Protein AF-A0A433SB82-F1 (afdb_monomer_lite)

pLDDT: mean 85.11, std 16.01, range [32.53, 98.25]

Structure (mmCIF, N/CA/C/O backbone):
data_AF-A0A433SB82-F1
#
_entry.id   AF-A0A433SB82-F1
#
loop_
_atom_site.group_PDB
_atom_site.id
_atom_site.type_symbol
_atom_site.label_atom_id
_atom_site.label_alt_id
_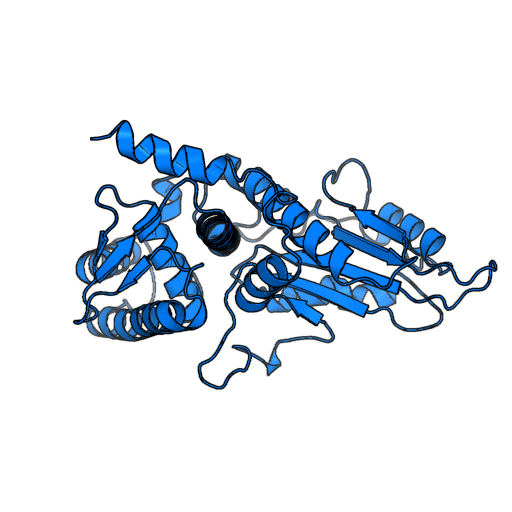atom_site.label_comp_id
_atom_site.label_asym_id
_atom_site.label_entity_id
_atom_site.label_seq_id
_atom_site.pdbx_PDB_ins_code
_atom_site.Cartn_x
_atom_site.Cartn_y
_atom_site.Cartn_z
_atom_site.occupancy
_atom_site.B_iso_or_equiv
_atom_site.auth_seq_id
_atom_site.auth_comp_id
_atom_site.auth_asym_id
_atom_site.auth_atom_id
_atom_site.pdbx_PDB_model_num
ATOM 1 N N . MET A 1 1 ? 4.634 -1.577 21.623 1.00 52.28 1 MET A N 1
ATOM 2 C CA . MET A 1 1 ? 3.419 -1.112 20.915 1.00 52.28 1 MET A CA 1
ATOM 3 C C . MET A 1 1 ? 2.729 0.057 21.613 1.00 52.28 1 MET A C 1
ATOM 5 O O . MET A 1 1 ? 2.704 1.120 21.012 1.00 52.28 1 MET A O 1
ATOM 9 N N . ASN A 1 2 ? 2.262 -0.070 22.864 1.00 54.94 2 ASN A N 1
ATOM 10 C CA . ASN A 1 2 ? 1.371 0.925 23.508 1.00 54.94 2 ASN A CA 1
ATOM 11 C C . ASN A 1 2 ? 1.833 2.393 23.458 1.00 54.94 2 ASN A C 1
ATOM 13 O O . ASN A 1 2 ? 1.013 3.272 23.233 1.00 54.94 2 ASN A O 1
ATOM 17 N N . LYS A 1 3 ? 3.139 2.677 23.580 1.00 63.94 3 LYS A N 1
ATOM 18 C CA . LYS A 1 3 ? 3.658 4.057 23.497 1.00 63.94 3 LYS A CA 1
ATOM 19 C C . LYS A 1 3 ? 3.360 4.750 22.155 1.00 63.94 3 LYS A C 1
ATOM 21 O O . LYS A 1 3 ? 3.166 5.958 22.138 1.00 63.94 3 LYS A O 1
ATOM 26 N N . TYR A 1 4 ? 3.361 4.011 21.045 1.00 74.81 4 TYR A N 1
ATOM 27 C CA . TYR A 1 4 ? 3.174 4.575 19.703 1.00 74.81 4 TYR A CA 1
ATOM 28 C C . TYR A 1 4 ? 1.705 4.572 19.272 1.00 74.81 4 TYR A C 1
ATOM 30 O O . TYR A 1 4 ? 1.284 5.483 18.564 1.00 74.81 4 TYR A O 1
ATOM 38 N N . LEU A 1 5 ? 0.918 3.602 19.746 1.00 82.06 5 LEU A N 1
ATOM 39 C CA . LEU A 1 5 ? -0.505 3.492 19.420 1.00 82.06 5 LEU A CA 1
ATOM 40 C C . LEU A 1 5 ? -1.303 4.715 19.872 1.00 82.06 5 LEU A C 1
ATOM 42 O O . LEU A 1 5 ? -2.167 5.168 19.136 1.00 82.06 5 LEU A O 1
ATOM 46 N N . ASN A 1 6 ? -0.974 5.306 21.021 1.00 83.62 6 ASN A N 1
ATOM 47 C CA . ASN A 1 6 ? -1.723 6.456 21.533 1.00 83.62 6 ASN A CA 1
ATOM 48 C C . ASN A 1 6 ? -1.446 7.762 20.775 1.00 83.62 6 ASN A C 1
ATOM 50 O O . ASN A 1 6 ? -2.138 8.741 21.017 1.00 83.62 6 ASN A O 1
ATOM 54 N N . THR A 1 7 ? -0.460 7.796 19.872 1.00 84.00 7 THR A N 1
ATOM 55 C CA . THR A 1 7 ? -0.200 8.990 19.055 1.00 84.00 7 THR A CA 1
ATOM 56 C C . THR A 1 7 ? -1.300 9.168 18.014 1.00 84.00 7 THR A C 1
ATOM 58 O O . THR A 1 7 ? -1.636 8.215 17.316 1.00 84.00 7 THR A O 1
ATOM 61 N N . LEU A 1 8 ? -1.849 10.379 17.905 1.00 87.88 8 LEU A N 1
ATOM 62 C CA . LEU A 1 8 ? -2.910 10.692 16.948 1.00 87.88 8 LEU A CA 1
ATOM 63 C C . LEU A 1 8 ? -2.352 10.888 15.521 1.00 87.88 8 LEU A C 1
ATOM 65 O O . LEU A 1 8 ? -1.198 11.311 15.368 1.00 87.88 8 LEU A O 1
ATOM 69 N N . PRO A 1 9 ? -3.149 10.623 14.470 1.00 87.44 9 PRO A N 1
ATOM 70 C CA . PRO A 1 9 ? -2.844 11.073 13.109 1.00 87.44 9 PRO A CA 1
ATOM 71 C C . PRO A 1 9 ? -2.654 12.602 13.029 1.00 87.44 9 PRO A C 1
ATOM 73 O O . PRO A 1 9 ? -3.370 13.332 13.710 1.00 87.44 9 PRO A O 1
ATOM 76 N N . TYR A 1 10 ? -1.745 13.122 12.182 1.00 81.06 10 TYR A N 1
ATOM 77 C CA . TYR A 1 10 ? -1.630 14.586 11.985 1.00 81.06 10 TYR A CA 1
ATOM 78 C C . TYR A 1 10 ? -2.636 15.152 10.984 1.00 81.06 10 TYR A C 1
ATOM 80 O O . TYR A 1 10 ? -2.854 16.361 10.942 1.00 81.06 10 TYR A O 1
ATOM 88 N N . SER A 1 11 ? -3.216 14.309 10.133 1.00 82.06 11 SER A N 1
ATOM 89 C CA . SER A 1 11 ? -4.168 14.764 9.123 1.00 82.06 11 SER A CA 1
ATOM 90 C C . SER A 1 11 ? -5.590 14.818 9.677 1.00 82.06 11 SER A C 1
ATOM 92 O O . SER A 1 11 ? -5.965 13.981 10.491 1.00 82.06 11 SER A O 1
ATOM 94 N N . ASN A 1 12 ? -6.423 15.699 9.127 1.00 80.62 12 ASN A N 1
ATOM 95 C CA . ASN A 1 12 ? -7.866 15.712 9.392 1.00 80.62 12 ASN A CA 1
ATOM 96 C C . ASN A 1 12 ? -8.657 14.858 8.385 1.00 80.62 12 ASN A C 1
ATOM 98 O O . ASN A 1 12 ? -9.863 15.033 8.246 1.00 80.62 12 ASN A O 1
ATOM 102 N N . TYR A 1 13 ? -7.994 13.978 7.628 1.00 87.19 13 TYR A N 1
ATOM 103 C CA . TYR A 1 13 ? -8.659 13.190 6.596 1.00 87.19 13 TYR A CA 1
ATOM 104 C C . TYR A 1 13 ? -9.370 11.969 7.197 1.00 87.19 13 TYR A C 1
ATOM 106 O O . TYR A 1 13 ? -8.693 11.110 7.770 1.00 87.19 13 TYR A O 1
ATOM 114 N N . PRO A 1 14 ? -10.698 11.822 7.024 1.00 89.44 14 PRO A N 1
ATOM 115 C CA . PRO A 1 14 ? -11.452 10.732 7.646 1.00 89.44 14 PRO A CA 1
ATOM 116 C C . PRO A 1 14 ? -10.955 9.326 7.289 1.00 89.44 14 PRO A C 1
ATOM 118 O O . PRO A 1 14 ? -10.978 8.446 8.141 1.00 89.44 14 PRO A O 1
ATOM 121 N N . PHE A 1 15 ? -10.442 9.108 6.073 1.00 90.06 15 PHE A N 1
ATOM 122 C CA . PHE A 1 15 ? -9.917 7.802 5.651 1.00 90.06 15 PHE A CA 1
ATOM 123 C C . PHE A 1 15 ? -8.629 7.389 6.391 1.00 90.06 15 PHE A C 1
ATOM 125 O O . PHE A 1 15 ? -8.423 6.202 6.633 1.00 90.06 15 PHE A O 1
ATOM 132 N N . ILE A 1 16 ? -7.796 8.352 6.812 1.00 91.50 16 ILE A N 1
ATOM 133 C CA . ILE A 1 16 ? -6.621 8.087 7.665 1.00 91.50 16 ILE A CA 1
ATOM 134 C C . ILE A 1 16 ? -7.076 7.757 9.089 1.00 91.50 16 ILE A C 1
ATOM 136 O O . ILE A 1 16 ? -6.554 6.838 9.714 1.00 91.50 16 ILE A O 1
ATOM 140 N N . TRP A 1 17 ? -8.086 8.466 9.595 1.00 93.56 17 TRP A N 1
ATOM 141 C CA . TRP A 1 17 ? -8.668 8.169 10.905 1.00 93.56 17 TRP A CA 1
ATOM 142 C C . TRP A 1 17 ? -9.389 6.819 10.942 1.00 93.56 17 TRP A C 1
ATOM 144 O O . TRP A 1 17 ? -9.310 6.125 11.952 1.00 93.56 17 TRP A O 1
ATOM 154 N N . ALA A 1 18 ? -10.031 6.411 9.846 1.00 94.94 18 ALA A N 1
ATOM 155 C CA . ALA A 1 18 ? -10.618 5.081 9.708 1.00 94.94 18 ALA A CA 1
ATOM 156 C C . ALA A 1 18 ? -9.543 3.984 9.805 1.00 94.94 18 ALA A C 1
ATOM 158 O O . ALA A 1 18 ? -9.698 3.041 10.576 1.00 94.94 18 ALA A O 1
ATOM 159 N N . ASP A 1 19 ? -8.410 4.146 9.111 1.00 94.44 19 ASP A N 1
ATOM 160 C CA . ASP A 1 19 ? -7.262 3.232 9.225 1.00 94.44 19 ASP A CA 1
ATOM 161 C C . ASP A 1 19 ? -6.711 3.168 10.653 1.00 94.44 19 ASP A C 1
ATOM 163 O O . ASP A 1 19 ? -6.361 2.094 11.144 1.00 94.44 19 ASP A O 1
ATOM 167 N N . TYR A 1 20 ? -6.634 4.315 11.325 1.00 94.19 20 TYR A N 1
ATOM 168 C CA . TYR A 1 20 ? -6.172 4.396 12.704 1.00 94.19 20 TYR A CA 1
ATOM 169 C C . TYR A 1 20 ? -7.130 3.696 13.676 1.00 94.19 20 TYR A C 1
ATOM 171 O O . TYR A 1 20 ? -6.690 2.958 14.554 1.00 94.19 20 TYR A O 1
ATOM 179 N N . VAL A 1 21 ? -8.442 3.868 13.515 1.00 95.56 21 VAL A N 1
ATOM 180 C CA . VAL A 1 21 ? -9.444 3.202 14.359 1.00 95.56 21 VAL A CA 1
ATOM 181 C C . VAL A 1 21 ? -9.487 1.692 14.105 1.00 95.56 21 VAL A C 1
ATOM 183 O O . VAL A 1 21 ? -9.613 0.918 15.055 1.00 95.56 21 VAL A O 1
ATOM 186 N N . GLU A 1 22 ? -9.292 1.239 12.867 1.00 96.06 22 GLU A N 1
ATOM 187 C CA . GLU A 1 22 ? -9.102 -0.185 12.556 1.00 96.06 22 GLU A CA 1
ATOM 188 C C . GLU A 1 22 ? -7.858 -0.754 13.262 1.00 96.06 22 GLU A C 1
ATOM 190 O O . GLU A 1 22 ? -7.925 -1.831 13.861 1.00 96.06 22 GLU A O 1
ATOM 195 N N . LEU A 1 23 ? -6.746 -0.005 13.290 1.00 94.25 23 LEU A N 1
ATOM 196 C CA . LEU A 1 23 ? -5.555 -0.369 14.063 1.00 94.25 23 LEU A CA 1
ATOM 197 C C . LEU A 1 23 ? -5.835 -0.425 15.573 1.00 94.25 23 LEU A C 1
ATOM 199 O O . LEU A 1 23 ? -5.411 -1.375 16.231 1.00 94.25 23 LEU A O 1
ATOM 203 N N . GLN A 1 24 ? -6.539 0.564 16.130 1.00 93.81 24 GLN A N 1
ATOM 204 C CA . GLN A 1 24 ? -6.909 0.568 17.551 1.00 93.81 24 GLN A CA 1
ATOM 205 C C . GLN A 1 24 ? -7.776 -0.639 17.903 1.00 93.81 24 GLN A C 1
ATOM 207 O O . GLN A 1 24 ? -7.533 -1.306 18.906 1.00 93.81 24 GLN A O 1
ATOM 212 N N . THR A 1 25 ? -8.726 -0.980 17.034 1.00 94.56 25 THR A N 1
ATOM 213 C CA . THR A 1 25 ? -9.588 -2.159 17.186 1.00 94.56 25 THR A CA 1
ATOM 214 C C . THR A 1 25 ? -8.783 -3.458 17.119 1.00 94.56 25 THR A C 1
ATOM 216 O O . THR A 1 25 ? -9.043 -4.407 17.858 1.00 94.56 25 THR A O 1
ATOM 219 N N . LEU A 1 26 ? -7.764 -3.510 16.256 1.00 91.25 26 LEU A N 1
ATOM 220 C CA . LEU A 1 26 ? -6.834 -4.634 16.194 1.00 91.25 26 LEU A CA 1
ATOM 221 C C . LEU A 1 26 ? -5.971 -4.732 17.460 1.00 91.25 26 LEU A C 1
ATOM 223 O O . LEU A 1 26 ? -5.621 -5.839 17.867 1.00 91.25 26 LEU A O 1
ATOM 227 N N . ALA A 1 27 ? -5.641 -3.610 18.098 1.00 87.12 27 ALA A N 1
ATOM 228 C CA . ALA A 1 27 ? -4.779 -3.564 19.274 1.00 87.12 27 ALA A CA 1
ATOM 229 C C . ALA A 1 27 ? -5.521 -3.731 20.613 1.00 87.12 27 ALA A C 1
ATOM 231 O O . ALA A 1 27 ? -4.917 -4.239 21.556 1.00 87.12 27 ALA A O 1
ATOM 232 N N . CYS A 1 28 ? -6.799 -3.354 20.717 1.00 85.62 28 CYS A N 1
ATOM 233 C CA . CYS A 1 28 ? -7.541 -3.405 21.980 1.00 85.62 28 CYS A CA 1
ATOM 234 C C . CYS A 1 28 ? -7.818 -4.846 22.436 1.00 85.62 28 CYS A C 1
ATOM 236 O O . CYS A 1 28 ? -8.071 -5.730 21.619 1.00 85.62 28 CYS A O 1
ATOM 238 N N . GLU A 1 29 ? -7.765 -5.108 23.743 1.00 83.19 29 GLU A N 1
ATOM 239 C CA . GLU A 1 29 ? -7.866 -6.467 24.307 1.00 83.19 29 GLU A CA 1
ATOM 240 C C . GLU A 1 29 ? -9.194 -7.149 23.943 1.00 83.19 29 GLU A C 1
ATOM 242 O O . GLU A 1 29 ? -9.212 -8.280 23.464 1.00 83.19 29 GLU A O 1
ATOM 247 N N . ASN A 1 30 ? -10.305 -6.421 24.072 1.00 88.12 30 ASN A N 1
ATOM 248 C CA . ASN A 1 30 ? -11.657 -6.908 23.789 1.00 88.12 30 ASN A CA 1
ATOM 249 C C . ASN A 1 30 ? -12.033 -6.903 22.294 1.00 88.12 30 ASN A C 1
ATOM 251 O O . ASN A 1 30 ? -13.131 -7.343 21.950 1.00 88.12 30 ASN A O 1
ATOM 255 N N . LYS A 1 31 ? -11.160 -6.392 21.413 1.00 90.94 31 LYS A N 1
ATOM 256 C CA . LYS A 1 31 ? -11.404 -6.265 19.966 1.00 90.94 31 LYS A CA 1
ATOM 257 C C . LYS A 1 31 ? -12.620 -5.442 19.581 1.00 90.94 31 LYS A C 1
ATOM 259 O O . LYS A 1 31 ? -13.167 -5.618 18.492 1.00 90.94 31 LYS A O 1
ATOM 264 N N . VAL A 1 32 ? -13.020 -4.540 20.465 1.00 95.31 32 VAL A N 1
ATOM 265 C CA . VAL A 1 32 ? -14.077 -3.566 20.241 1.00 95.31 32 VAL A CA 1
ATOM 266 C C . VAL A 1 32 ? -13.508 -2.193 20.559 1.00 95.31 32 VAL A C 1
ATOM 268 O O . VAL A 1 32 ? -12.952 -1.990 21.635 1.00 95.31 32 VAL A O 1
ATOM 271 N N . PHE A 1 33 ? -13.633 -1.259 19.626 1.00 96.25 33 PHE A N 1
ATOM 272 C CA . PHE A 1 33 ? -13.269 0.133 19.840 1.00 96.25 33 PHE A CA 1
ATOM 273 C C . PHE A 1 33 ? -14.520 0.996 19.720 1.00 96.25 33 PHE A C 1
ATOM 275 O O . PHE A 1 33 ? -15.241 0.935 18.720 1.00 96.25 33 PHE A O 1
ATOM 282 N N . THR A 1 34 ? -14.811 1.760 20.768 1.00 97.19 34 THR A N 1
ATOM 283 C CA . THR A 1 34 ? -16.053 2.524 20.893 1.00 97.19 34 THR A CA 1
ATOM 284 C C . THR A 1 34 ? -15.830 4.018 20.694 1.00 97.19 34 THR A C 1
ATOM 286 O O . THR A 1 34 ? -14.722 4.542 20.824 1.00 97.19 34 THR A O 1
ATOM 289 N N . HIS A 1 35 ? -16.924 4.736 20.461 1.00 96.69 35 HIS A N 1
ATOM 290 C CA . HIS A 1 35 ? -16.940 6.193 20.450 1.00 96.69 35 HIS A CA 1
ATOM 291 C C . HIS A 1 35 ? -16.396 6.811 21.754 1.00 96.69 35 HIS A C 1
ATOM 293 O O . HIS A 1 35 ? -15.724 7.846 21.727 1.00 96.69 35 HIS A O 1
ATOM 299 N N . ASN A 1 36 ? -16.650 6.171 22.900 1.00 94.88 36 ASN A N 1
ATOM 300 C CA . ASN A 1 36 ? -16.144 6.636 24.192 1.00 94.88 36 ASN A CA 1
ATOM 301 C C . ASN A 1 36 ? -14.628 6.436 24.308 1.00 94.88 36 ASN A C 1
ATOM 303 O O . ASN A 1 36 ? -13.941 7.325 24.817 1.00 94.88 36 ASN A O 1
ATOM 307 N N . ASP A 1 37 ? -14.102 5.314 23.806 1.00 94.62 37 ASP A N 1
ATOM 308 C CA . ASP A 1 37 ? -12.655 5.063 23.757 1.00 94.62 37 ASP A CA 1
ATOM 309 C C . ASP A 1 37 ? -11.965 6.112 22.880 1.00 94.62 37 ASP A C 1
ATOM 311 O O . ASP A 1 37 ? -10.977 6.721 23.288 1.00 94.62 37 ASP A O 1
ATOM 315 N N . PHE A 1 38 ? -12.546 6.391 21.709 1.00 94.19 38 PHE A N 1
ATOM 316 C CA . PHE A 1 38 ? -12.073 7.419 20.787 1.00 94.19 38 PHE A CA 1
ATOM 317 C C . PHE A 1 38 ? -12.056 8.814 21.417 1.00 94.19 38 PHE A C 1
ATOM 319 O O . PHE A 1 38 ? -11.036 9.503 21.390 1.00 94.19 38 PHE A O 1
ATOM 326 N N . THR A 1 39 ? -13.172 9.215 22.027 1.00 92.50 39 THR A N 1
ATOM 327 C CA . THR A 1 39 ? -13.298 10.501 22.722 1.00 92.50 39 THR A CA 1
ATOM 328 C C . THR A 1 39 ? -12.249 10.629 23.825 1.00 92.50 39 THR A C 1
ATOM 330 O O . THR A 1 39 ? -11.538 11.631 23.895 1.00 92.50 39 THR A O 1
ATOM 333 N N . SER A 1 40 ? -12.109 9.602 24.667 1.00 90.81 40 SER A N 1
ATOM 334 C CA . SER A 1 40 ? -11.143 9.598 25.771 1.00 90.81 40 SER A CA 1
ATOM 335 C C . SER A 1 40 ? -9.711 9.735 25.255 1.00 90.81 40 SER A C 1
ATOM 337 O O . SER A 1 40 ? -8.929 10.512 25.798 1.00 90.81 40 SER A O 1
ATOM 339 N N . LEU A 1 41 ? -9.381 9.026 24.174 1.00 89.88 41 LEU A N 1
ATOM 340 C CA . LEU A 1 41 ? -8.071 9.071 23.536 1.00 89.88 41 LEU A CA 1
ATOM 341 C C . LEU A 1 41 ? -7.737 10.462 22.975 1.00 89.88 41 LEU A C 1
ATOM 343 O O . LEU A 1 41 ? -6.609 10.933 23.151 1.00 89.88 41 LEU A O 1
ATOM 347 N N . LEU A 1 42 ? -8.698 11.124 22.322 1.00 88.25 42 LEU A N 1
ATOM 348 C CA . LEU A 1 42 ? -8.522 12.482 21.801 1.00 88.25 42 LEU A CA 1
ATOM 349 C C . LEU A 1 42 ? -8.255 13.485 22.927 1.00 88.25 42 LEU A C 1
ATOM 351 O O . LEU A 1 42 ? -7.269 14.222 22.872 1.00 88.25 42 LEU A O 1
ATOM 355 N N . LEU A 1 43 ? -9.092 13.469 23.967 1.00 84.50 43 LEU A N 1
ATOM 356 C CA . LEU A 1 43 ? -8.995 14.407 25.087 1.00 84.50 43 LEU A CA 1
ATOM 357 C C . LEU A 1 43 ? -7.701 14.202 25.897 1.00 84.50 43 LEU A C 1
ATOM 359 O O . LEU A 1 43 ? -7.035 15.172 26.247 1.00 84.50 43 LEU A O 1
ATOM 363 N N . GLN A 1 44 ? -7.275 12.954 26.122 1.00 83.81 44 GLN A N 1
ATOM 364 C CA . GLN A 1 44 ? -6.015 12.660 26.824 1.00 83.81 44 GLN A CA 1
ATOM 365 C C . GLN A 1 44 ? -4.778 13.148 26.058 1.00 83.81 44 GLN A C 1
ATOM 367 O O . GLN A 1 44 ? -3.834 13.674 26.649 1.00 83.81 44 GLN A O 1
ATOM 372 N N . ASN A 1 45 ? -4.760 12.990 24.732 1.00 78.19 45 ASN A N 1
ATOM 373 C CA . ASN A 1 45 ? -3.637 13.454 23.915 1.00 78.19 45 ASN A CA 1
ATOM 374 C C . ASN A 1 45 ? -3.564 14.981 23.834 1.00 78.19 45 ASN A C 1
ATOM 376 O O . ASN A 1 45 ? -2.476 15.541 23.711 1.00 78.19 45 ASN A O 1
ATOM 380 N N . GLN A 1 46 ? -4.702 15.655 23.946 1.00 69.56 46 GLN A N 1
ATOM 381 C CA . GLN A 1 46 ? -4.789 17.107 24.002 1.00 69.56 46 GLN A CA 1
ATOM 382 C C . GLN A 1 46 ? -4.290 17.684 25.331 1.00 69.56 46 GLN A C 1
ATOM 384 O O . GLN A 1 46 ? -3.683 18.746 25.336 1.00 69.56 46 GLN A O 1
ATOM 389 N N . GLU A 1 47 ? -4.474 16.993 26.457 1.00 56.09 47 GLU A N 1
ATOM 390 C CA . GLU A 1 47 ? -3.854 17.412 27.725 1.00 56.09 47 GLU A CA 1
ATOM 391 C C . GLU A 1 47 ? -2.316 17.350 27.661 1.00 56.09 47 GLU A C 1
ATOM 393 O O . GLU A 1 47 ? -1.627 18.106 28.345 1.00 56.09 47 GLU A O 1
ATOM 398 N N . CYS A 1 48 ? -1.771 16.478 26.804 1.00 50.94 48 CYS A N 1
ATOM 399 C CA . CYS A 1 48 ? -0.331 16.299 26.606 1.00 50.94 48 CYS A CA 1
ATOM 400 C C . CYS A 1 48 ? 0.266 17.171 25.487 1.00 50.94 48 CYS A C 1
ATOM 402 O O . CYS A 1 48 ? 1.469 17.440 25.498 1.00 50.94 48 CYS A O 1
ATOM 404 N N . ALA A 1 49 ? -0.539 17.598 24.513 1.00 47.91 49 ALA A N 1
ATOM 405 C CA . ALA A 1 49 ? -0.118 18.420 23.386 1.00 47.91 49 ALA A CA 1
ATOM 406 C C . ALA A 1 49 ? -0.663 19.840 23.558 1.00 47.91 49 ALA A C 1
ATOM 408 O O . ALA A 1 49 ? -1.865 20.027 23.660 1.00 47.91 49 ALA A O 1
ATOM 409 N N . CYS A 1 50 ? 0.195 20.861 23.531 1.00 43.69 50 CYS A N 1
ATOM 410 C CA . CYS A 1 50 ? -0.189 22.280 23.568 1.00 43.69 50 CYS A CA 1
ATOM 411 C C . CYS A 1 50 ? -0.943 22.732 22.287 1.00 43.69 50 CYS A C 1
ATOM 413 O O . CYS A 1 50 ? -0.565 23.716 21.651 1.00 43.69 50 CYS A O 1
ATOM 415 N N . ALA A 1 51 ? -1.946 21.975 21.841 1.00 48.16 51 ALA A N 1
ATOM 416 C CA . ALA A 1 51 ? -2.699 22.184 20.619 1.00 48.16 51 ALA A CA 1
ATOM 417 C C . ALA A 1 51 ? -3.713 23.319 20.818 1.00 48.16 51 ALA A C 1
ATOM 419 O O . ALA A 1 51 ? -4.566 23.278 21.706 1.00 48.16 51 ALA A O 1
ATOM 420 N N . HIS A 1 52 ? -3.606 24.343 19.975 1.00 50.69 52 HIS A N 1
ATOM 421 C CA . HIS A 1 52 ? -4.546 25.454 19.904 1.00 50.69 52 HIS A CA 1
ATOM 422 C C . HIS A 1 52 ? -5.244 25.446 18.535 1.00 50.69 52 HIS A C 1
ATOM 424 O O . HIS A 1 52 ? -4.541 25.446 17.521 1.00 50.69 52 HIS A O 1
ATOM 430 N N . PRO A 1 53 ? -6.588 25.514 18.472 1.00 63.56 53 PRO A N 1
ATOM 431 C CA . PRO A 1 53 ? -7.540 25.469 19.586 1.00 63.56 53 PRO A CA 1
ATOM 432 C C . PRO A 1 53 ? -7.688 24.058 20.199 1.00 63.56 53 PRO A C 1
ATOM 434 O O . PRO A 1 53 ? -7.390 23.066 19.535 1.00 63.56 53 PRO A O 1
ATOM 437 N N . PRO A 1 54 ? -8.145 23.968 21.461 1.00 70.88 54 PRO A N 1
ATOM 438 C CA . PRO A 1 54 ? -8.488 22.699 22.094 1.00 70.88 54 PRO A CA 1
ATOM 439 C C . PRO A 1 54 ? -9.580 21.957 21.301 1.00 70.88 54 PRO A C 1
ATOM 441 O O . PRO A 1 54 ? -10.596 22.563 20.970 1.00 70.88 54 PRO A O 1
ATOM 444 N N . ILE A 1 55 ? -9.388 20.657 21.040 1.00 79.06 55 ILE A N 1
ATOM 445 C CA . ILE A 1 55 ? -10.428 19.771 20.495 1.00 79.06 55 ILE A CA 1
ATOM 446 C C . ILE A 1 55 ? -11.584 19.723 21.502 1.00 79.06 55 ILE A C 1
ATOM 448 O O . ILE A 1 55 ? -11.381 19.527 22.702 1.00 79.06 55 ILE A O 1
ATOM 452 N N . THR A 1 56 ? -12.803 19.954 21.026 1.00 84.75 56 THR A N 1
ATOM 453 C CA . THR A 1 56 ? -14.016 19.876 21.843 1.00 84.75 56 THR A CA 1
ATOM 454 C C . THR A 1 56 ? -14.663 18.494 21.741 1.00 84.75 56 THR A C 1
ATOM 456 O O . THR A 1 56 ? -14.384 17.713 20.831 1.00 84.75 56 THR A O 1
ATOM 459 N N . GLN A 1 57 ? -15.592 18.192 22.651 1.00 86.50 57 GLN A N 1
ATOM 460 C CA . GLN A 1 57 ? -16.429 16.992 22.542 1.00 86.50 57 GLN A CA 1
ATOM 461 C C . GLN A 1 57 ? -17.224 16.965 21.225 1.00 86.50 57 GLN A C 1
ATOM 463 O O . GLN A 1 57 ? -17.450 15.902 20.656 1.00 86.50 57 GLN A O 1
ATOM 468 N N . GLU A 1 58 ? -17.653 18.128 20.734 1.00 88.94 58 GLU A N 1
ATOM 469 C CA . GLU A 1 58 ? -18.390 18.247 19.474 1.00 88.94 58 GLU A CA 1
ATOM 470 C C . GLU A 1 58 ? -17.501 17.926 18.264 1.00 88.94 58 GLU A C 1
ATOM 472 O O . GLU A 1 58 ? -17.935 17.214 17.354 1.00 88.94 58 GLU A O 1
ATOM 477 N N . ASP A 1 59 ? -16.237 18.357 18.294 1.00 88.00 59 ASP A N 1
ATOM 478 C CA . ASP A 1 59 ? -15.243 17.998 17.278 1.00 88.00 59 ASP A CA 1
ATOM 479 C C . ASP A 1 59 ? -14.982 16.486 17.274 1.00 88.00 59 ASP A C 1
ATOM 481 O O . ASP A 1 59 ? -14.991 15.859 16.212 1.00 88.00 59 ASP A O 1
ATOM 485 N N . ALA A 1 60 ? -14.816 15.882 18.458 1.00 89.94 60 ALA A N 1
ATOM 486 C CA . ALA A 1 60 ? -14.638 14.438 18.610 1.00 89.94 60 ALA A CA 1
ATOM 487 C C . ALA A 1 60 ? -15.837 13.655 18.051 1.00 89.94 60 ALA A C 1
ATOM 489 O O . ALA A 1 60 ? -15.653 12.724 17.265 1.00 89.94 60 ALA A O 1
ATOM 490 N N . ASN A 1 61 ? -17.060 14.079 18.383 1.00 92.38 61 ASN A N 1
ATOM 491 C CA . ASN A 1 61 ? -18.284 13.474 17.861 1.00 92.38 61 ASN A CA 1
ATOM 492 C C . ASN A 1 61 ? -18.348 13.584 16.330 1.00 92.38 61 ASN A C 1
ATOM 494 O O . ASN A 1 61 ? -18.669 12.614 15.647 1.00 92.38 61 ASN A O 1
ATOM 498 N N . THR A 1 62 ? -18.029 14.758 15.779 1.00 92.81 62 THR A N 1
ATOM 499 C CA . THR A 1 62 ? -18.058 15.004 14.330 1.00 92.81 62 THR A CA 1
ATOM 500 C C . THR A 1 62 ? -17.051 14.120 13.600 1.00 92.81 62 THR A C 1
ATOM 502 O O . THR A 1 62 ? -17.396 13.471 12.611 1.00 92.81 62 THR A O 1
ATOM 505 N N . LEU A 1 63 ? -15.820 14.047 14.108 1.00 92.12 63 LEU A N 1
ATOM 506 C CA . LEU A 1 63 ? -14.766 13.217 13.535 1.00 92.12 63 LEU A CA 1
ATOM 507 C C . LEU A 1 63 ? -15.106 11.724 13.626 1.00 92.12 63 LEU A C 1
ATOM 509 O O . LEU A 1 63 ? -14.907 10.997 12.653 1.00 92.12 63 LEU A O 1
ATOM 513 N N . TRP A 1 64 ? -15.681 11.277 14.749 1.00 95.12 64 TRP A N 1
ATOM 514 C CA . TRP A 1 64 ? -16.170 9.907 14.896 1.00 95.12 64 TRP A CA 1
ATOM 515 C C . TRP A 1 64 ? -17.234 9.566 13.853 1.00 95.12 64 TRP A C 1
ATOM 517 O O . TRP A 1 64 ? -17.121 8.549 13.176 1.00 95.12 64 TRP A O 1
ATOM 527 N N . GLN A 1 65 ? -18.243 10.423 13.675 1.00 94.81 65 GLN A N 1
ATOM 528 C CA . GLN A 1 65 ? -19.296 10.190 12.681 1.00 94.81 65 GLN A CA 1
ATOM 529 C C . GLN A 1 65 ? -18.726 10.073 11.263 1.00 94.81 65 GLN A C 1
ATOM 531 O O . GLN A 1 65 ? -19.151 9.214 10.494 1.00 94.81 65 GLN A O 1
ATOM 536 N N . GLN A 1 66 ? -17.727 10.890 10.923 1.00 92.94 66 GLN A N 1
ATOM 537 C CA . GLN A 1 66 ? -17.070 10.818 9.619 1.00 92.94 66 GLN A CA 1
ATOM 538 C C . GLN A 1 66 ? -16.272 9.519 9.450 1.00 92.94 66 GLN A C 1
ATOM 540 O O . GLN A 1 66 ? -16.448 8.821 8.452 1.00 92.94 66 GLN A O 1
ATOM 545 N N . LEU A 1 67 ? -15.410 9.164 10.409 1.00 94.00 67 LEU A N 1
ATOM 546 C CA . LEU A 1 67 ? -14.561 7.974 10.284 1.00 94.00 67 LEU A CA 1
ATOM 547 C C . LEU A 1 67 ? -15.371 6.671 10.351 1.00 94.00 67 LEU A C 1
ATOM 549 O O . LEU A 1 67 ? -15.063 5.729 9.624 1.00 94.00 67 LEU A O 1
ATOM 553 N N . ILE A 1 68 ? -16.419 6.606 11.181 1.00 96.12 68 ILE A N 1
ATOM 554 C CA . ILE A 1 68 ? -17.195 5.372 11.361 1.00 96.12 68 ILE A CA 1
ATOM 555 C C . ILE A 1 68 ? -18.071 5.094 10.141 1.00 96.12 68 ILE A C 1
ATOM 557 O O . ILE A 1 68 ? -18.275 3.936 9.777 1.00 96.12 68 ILE A O 1
ATOM 561 N N . GLU A 1 69 ? -18.529 6.149 9.465 1.00 93.19 69 GLU A N 1
ATOM 562 C CA . GLU A 1 69 ? -19.212 6.038 8.183 1.00 93.19 69 GLU A CA 1
ATOM 563 C C . GLU A 1 69 ? -18.259 5.523 7.097 1.00 93.19 69 GLU A C 1
ATOM 565 O O . GLU A 1 69 ? -18.632 4.636 6.330 1.00 93.19 69 GLU A O 1
ATOM 570 N N . HIS A 1 70 ? -16.997 5.968 7.087 1.00 92.94 70 HIS A N 1
ATOM 571 C CA . HIS A 1 70 ? -15.973 5.371 6.224 1.00 92.94 70 HIS A CA 1
ATOM 572 C C . HIS A 1 70 ? -15.784 3.873 6.514 1.00 92.94 70 HIS A C 1
ATOM 574 O O . HIS A 1 70 ? -15.853 3.066 5.587 1.00 92.94 70 HIS A O 1
ATOM 580 N N . CYS A 1 71 ? -15.619 3.469 7.779 1.00 95.25 71 CYS A N 1
ATOM 581 C CA . CYS A 1 71 ? -15.521 2.051 8.151 1.00 95.25 71 CYS A CA 1
ATOM 582 C C . CYS A 1 71 ? -16.759 1.250 7.713 1.00 95.25 71 CYS A C 1
ATOM 584 O O . CYS A 1 71 ? -16.647 0.129 7.216 1.00 95.25 71 CYS A O 1
ATOM 586 N N . TYR A 1 72 ? -17.955 1.828 7.839 1.00 94.38 72 TYR A N 1
ATOM 587 C CA . TYR A 1 72 ? -19.179 1.172 7.394 1.00 94.38 72 TYR A CA 1
ATOM 588 C C . TYR A 1 72 ? -19.223 0.983 5.875 1.00 94.38 72 TYR A C 1
ATOM 590 O O . TYR A 1 72 ? -19.557 -0.100 5.392 1.00 94.38 72 TYR A O 1
ATOM 598 N N . GLN A 1 73 ? -18.843 2.003 5.106 1.00 92.25 73 GLN A N 1
ATOM 599 C CA . GLN A 1 73 ? -18.761 1.903 3.648 1.00 92.25 73 GLN A CA 1
ATOM 600 C C . GLN A 1 73 ? -17.780 0.805 3.228 1.00 92.25 73 GLN A C 1
ATOM 602 O O . GLN A 1 73 ? -18.098 -0.000 2.345 1.00 92.25 73 GLN A O 1
ATOM 607 N N . ARG A 1 74 ? -16.639 0.695 3.921 1.00 93.69 74 ARG A N 1
ATOM 608 C CA . ARG A 1 74 ? -15.645 -0.362 3.697 1.00 93.69 74 ARG A CA 1
ATOM 609 C C . ARG A 1 74 ? -16.207 -1.768 3.882 1.00 93.69 74 ARG A C 1
ATOM 611 O O . ARG A 1 74 ? -15.871 -2.632 3.076 1.00 93.69 74 ARG A O 1
ATOM 618 N N . MET A 1 75 ? -17.109 -1.996 4.844 1.00 92.88 75 MET A N 1
ATOM 619 C CA . MET A 1 75 ? -17.771 -3.304 5.004 1.00 92.88 75 MET A CA 1
ATOM 620 C C . MET A 1 75 ? -18.451 -3.762 3.709 1.00 92.88 75 MET A C 1
ATOM 622 O O . MET A 1 75 ? -18.360 -4.931 3.336 1.00 92.88 75 MET A O 1
ATOM 626 N N . SER A 1 76 ? -19.126 -2.840 3.017 1.00 89.31 76 SER A N 1
ATOM 627 C CA . SER A 1 76 ? -19.800 -3.144 1.751 1.00 89.31 76 SER A CA 1
ATOM 628 C C . SER A 1 76 ? -18.827 -3.246 0.574 1.00 89.31 76 SER A C 1
ATOM 630 O O . SER A 1 76 ? -18.982 -4.121 -0.274 1.00 89.31 76 SER A O 1
ATOM 632 N N . LEU A 1 77 ? -17.809 -2.382 0.544 1.00 91.94 77 LEU A N 1
ATOM 633 C CA . LEU A 1 77 ? -16.858 -2.274 -0.559 1.00 91.94 77 LEU A CA 1
ATOM 634 C C . LEU A 1 77 ? -15.894 -3.464 -0.624 1.00 91.94 77 LEU A C 1
ATOM 636 O O . LEU A 1 77 ? -15.640 -4.002 -1.696 1.00 91.94 77 LEU A O 1
ATOM 640 N N . TYR A 1 78 ? -15.352 -3.864 0.524 1.00 92.88 78 TYR A N 1
ATOM 641 C CA . TYR A 1 78 ? -14.291 -4.867 0.622 1.00 92.88 78 TYR A CA 1
ATOM 642 C C . TYR A 1 78 ? -14.823 -6.291 0.841 1.00 92.88 78 TYR A C 1
ATOM 644 O O . TYR A 1 78 ? -14.062 -7.254 0.703 1.00 92.88 78 TYR A O 1
ATOM 652 N N . ALA A 1 79 ? -16.119 -6.441 1.143 1.00 85.88 79 ALA A N 1
ATOM 653 C CA . ALA A 1 79 ? -16.808 -7.717 1.330 1.00 85.88 79 ALA A CA 1
ATOM 654 C C . ALA A 1 79 ? -15.965 -8.720 2.150 1.00 85.88 79 ALA A C 1
ATOM 656 O O . ALA A 1 79 ? -15.583 -8.431 3.282 1.00 85.88 79 ALA A O 1
ATOM 657 N N . GLY A 1 80 ? -15.620 -9.881 1.581 1.00 89.69 80 GLY A N 1
ATOM 658 C CA . GLY A 1 80 ? -14.855 -10.939 2.257 1.00 89.69 80 GLY A CA 1
ATOM 659 C C . GLY A 1 80 ? -13.415 -10.584 2.662 1.00 89.69 80 GLY A C 1
ATOM 660 O O . GLY A 1 80 ? -12.764 -11.395 3.319 1.00 89.69 80 GLY A O 1
ATOM 661 N N . HIS A 1 81 ? -12.897 -9.411 2.286 1.00 95.19 81 HIS A N 1
ATOM 662 C CA . HIS A 1 81 ? -11.603 -8.919 2.764 1.00 95.19 81 HIS A CA 1
ATOM 663 C C . HIS A 1 81 ? -11.707 -8.209 4.113 1.00 95.19 81 HIS A C 1
ATOM 665 O O . HIS A 1 81 ? -10.753 -8.267 4.878 1.00 95.19 81 HIS A O 1
ATOM 671 N N . TYR A 1 82 ? -12.830 -7.544 4.406 1.00 96.75 82 TYR A N 1
ATOM 672 C CA . TYR A 1 82 ? -12.953 -6.638 5.550 1.00 96.75 82 TYR A CA 1
ATOM 673 C C . TYR A 1 82 ? -13.190 -7.414 6.855 1.00 96.75 82 TYR A C 1
ATOM 675 O O . TYR A 1 82 ? -14.250 -8.022 7.014 1.00 96.75 82 TYR A O 1
ATOM 683 N N . PRO A 1 83 ? -12.248 -7.413 7.815 1.00 96.12 83 PRO A N 1
ATOM 684 C CA . PRO A 1 83 ? -12.364 -8.199 9.037 1.00 96.12 83 PRO A CA 1
ATOM 685 C C . PRO A 1 83 ? -12.989 -7.405 10.188 1.00 96.12 83 PRO A C 1
ATOM 687 O O . PRO A 1 83 ? -12.746 -7.736 11.345 1.00 96.12 83 PRO A O 1
ATOM 690 N N . PHE A 1 84 ? -13.768 -6.355 9.913 1.00 96.69 84 PHE A N 1
ATOM 691 C CA . PHE A 1 84 ? -14.417 -5.552 10.949 1.00 96.69 84 PHE A CA 1
ATOM 692 C C . PHE A 1 84 ? -15.932 -5.478 10.755 1.00 96.69 84 PHE A C 1
ATOM 694 O O . PHE A 1 84 ? -16.455 -5.575 9.646 1.00 96.69 84 PHE A O 1
ATOM 701 N N . ILE A 1 85 ? -16.642 -5.299 11.863 1.00 96.25 85 ILE A N 1
ATOM 702 C CA . ILE A 1 85 ? -18.084 -5.088 11.914 1.00 96.25 85 ILE A CA 1
ATOM 703 C C . ILE A 1 85 ? -18.323 -3.756 12.611 1.00 96.25 85 ILE A C 1
ATOM 705 O O . ILE A 1 85 ? -17.897 -3.571 13.748 1.00 96.25 85 ILE A O 1
ATOM 709 N N . VAL A 1 86 ? -19.020 -2.846 11.941 1.00 96.50 86 VAL A N 1
ATOM 710 C CA . VAL A 1 86 ? -19.525 -1.610 12.543 1.00 96.50 86 VAL A CA 1
ATOM 711 C C . VAL A 1 86 ? -20.922 -1.877 13.095 1.00 96.50 86 VAL A C 1
ATOM 713 O O . VAL A 1 86 ? -21.781 -2.391 12.373 1.00 96.50 86 VAL A O 1
ATOM 716 N N . GLU A 1 87 ? -21.162 -1.527 14.359 1.00 94.69 87 GLU A N 1
ATOM 717 C CA . GLU A 1 87 ? -22.482 -1.689 14.973 1.00 94.69 87 GLU A CA 1
ATOM 718 C C . GLU A 1 87 ? -23.554 -0.832 14.281 1.00 94.69 87 GLU A C 1
ATOM 720 O O . GLU A 1 87 ? -23.274 0.176 13.620 1.00 94.69 87 GLU A O 1
ATOM 725 N N . GLN A 1 88 ? -24.813 -1.266 14.401 1.00 92.56 88 GLN A N 1
ATOM 726 C CA . GLN A 1 88 ? -25.943 -0.648 13.702 1.00 92.56 88 GLN A CA 1
ATOM 727 C C . GLN A 1 88 ? -26.141 0.820 14.103 1.00 92.56 88 GLN A C 1
ATOM 729 O O . GLN A 1 88 ? -26.511 1.638 13.264 1.00 92.56 88 GLN A O 1
ATOM 734 N N . ASP A 1 89 ? -25.878 1.148 15.366 1.00 94.38 89 ASP A N 1
ATOM 735 C CA . ASP A 1 89 ? -25.980 2.499 15.917 1.00 94.38 89 ASP A CA 1
ATOM 736 C C . ASP A 1 89 ? -24.716 3.348 15.699 1.00 94.38 89 ASP A C 1
ATOM 738 O O . ASP A 1 89 ? -24.673 4.497 16.137 1.00 94.38 89 ASP A O 1
ATOM 742 N N . ARG A 1 90 ? -23.694 2.801 15.020 1.00 95.25 90 ARG A N 1
ATOM 743 C CA . ARG A 1 90 ? -22.393 3.450 14.783 1.00 95.25 90 ARG A CA 1
ATOM 744 C C . ARG A 1 90 ? -21.639 3.821 16.058 1.00 95.25 90 ARG A C 1
ATOM 746 O O . ARG A 1 90 ? -20.771 4.691 16.016 1.00 95.25 90 ARG A O 1
ATOM 753 N N . SER A 1 91 ? -21.942 3.185 17.185 1.00 95.94 91 SER A N 1
ATOM 754 C CA . SER A 1 91 ? -21.274 3.480 18.454 1.00 95.94 91 SER A CA 1
ATOM 755 C C . SER A 1 91 ? -19.940 2.749 18.612 1.00 95.94 91 SER A C 1
ATOM 757 O O . SER A 1 91 ? -19.088 3.191 19.388 1.00 95.94 91 SER A O 1
ATOM 759 N N . SER A 1 92 ? -19.728 1.664 17.861 1.00 96.88 92 SER A N 1
ATOM 760 C CA . SER A 1 92 ? -18.506 0.873 17.940 1.00 96.88 92 SER A CA 1
ATOM 761 C C . SER A 1 92 ? -18.137 0.159 16.636 1.00 96.88 92 SER A C 1
ATOM 763 O O . SER A 1 92 ? -18.948 -0.015 15.718 1.00 96.88 92 SER A O 1
ATOM 765 N N . ILE A 1 93 ? -16.875 -0.259 16.580 1.00 97.69 93 ILE A N 1
ATOM 766 C CA . ILE A 1 93 ? -16.313 -1.155 15.576 1.00 97.69 93 ILE A CA 1
ATOM 767 C C . ILE A 1 93 ? -15.691 -2.364 16.282 1.00 97.69 93 ILE A C 1
ATOM 769 O O . ILE A 1 93 ? -15.045 -2.236 17.322 1.00 97.69 93 ILE A O 1
ATOM 773 N N . LYS A 1 94 ? -15.893 -3.554 15.719 1.00 96.69 94 LYS A N 1
ATOM 774 C CA . LYS A 1 94 ? -15.437 -4.828 16.276 1.00 96.69 94 LYS A CA 1
ATOM 775 C C . LYS A 1 94 ? -14.622 -5.615 15.261 1.00 96.69 94 LYS A C 1
ATOM 777 O O . LYS A 1 94 ? -15.040 -5.738 14.113 1.00 96.69 94 LYS A O 1
ATOM 782 N N . LEU A 1 95 ? -13.515 -6.223 15.683 1.00 95.19 95 LEU A N 1
ATOM 783 C CA . LEU A 1 95 ? -12.786 -7.186 14.854 1.00 95.19 95 LEU A CA 1
ATOM 784 C C . LEU A 1 95 ? -13.562 -8.515 14.775 1.00 95.19 95 LEU A C 1
ATOM 786 O O . LEU A 1 95 ? -13.896 -9.125 15.791 1.00 95.19 95 LEU A O 1
ATOM 790 N N . ASN A 1 96 ? -13.801 -8.988 13.557 1.00 93.44 96 ASN A N 1
ATOM 791 C CA . ASN A 1 96 ? -14.336 -10.305 13.221 1.00 93.44 96 ASN A CA 1
ATOM 792 C C . ASN A 1 96 ? -13.358 -11.023 12.277 1.00 93.44 96 ASN A C 1
ATOM 794 O O . ASN A 1 96 ? -13.599 -11.170 11.076 1.00 93.44 96 ASN A O 1
ATOM 798 N N . PHE A 1 97 ? -12.210 -11.402 12.835 1.00 91.44 97 PHE A N 1
ATOM 799 C CA . PHE A 1 97 ? -11.064 -11.921 12.097 1.00 91.44 97 PHE A CA 1
ATOM 800 C C . PHE A 1 97 ? -10.913 -13.435 12.258 1.00 91.44 97 PHE A C 1
ATOM 802 O O . PHE A 1 97 ? -10.919 -13.957 13.373 1.00 91.44 97 PHE A O 1
ATOM 809 N N . VAL A 1 98 ? -10.708 -14.124 11.137 1.00 90.50 98 VAL A N 1
ATOM 810 C CA . VAL A 1 98 ? -10.344 -15.540 11.082 1.00 90.50 98 VAL A CA 1
ATOM 811 C C . VAL A 1 98 ? -8.886 -15.641 10.645 1.00 90.50 98 VAL A C 1
ATOM 813 O O . VAL A 1 98 ? -8.556 -15.314 9.507 1.00 90.50 98 VAL A O 1
ATOM 816 N N . LEU A 1 99 ? -8.016 -16.128 11.538 1.00 87.25 99 LEU A N 1
ATOM 817 C CA . LEU A 1 99 ? -6.559 -16.125 11.340 1.00 87.25 99 LEU A CA 1
ATOM 818 C C . LEU A 1 99 ? -6.115 -16.761 10.018 1.00 87.25 99 LEU A C 1
ATOM 820 O O . LEU A 1 99 ? -5.192 -16.272 9.373 1.00 87.25 99 LEU A O 1
ATOM 824 N N . THR A 1 100 ? -6.789 -17.836 9.613 1.00 89.62 100 THR A N 1
ATOM 825 C CA . THR A 1 100 ? -6.482 -18.614 8.408 1.00 89.62 100 THR A CA 1
ATOM 826 C C . THR A 1 100 ? -7.100 -18.038 7.132 1.00 89.62 100 THR A C 1
ATOM 828 O O . THR A 1 100 ? -6.967 -18.650 6.078 1.00 89.62 100 THR A O 1
ATOM 831 N N . HIS A 1 101 ? -7.815 -16.908 7.194 1.00 93.56 101 HIS A N 1
ATOM 832 C CA . HIS A 1 101 ? -8.502 -16.335 6.038 1.00 93.56 101 HIS A CA 1
ATOM 833 C C . HIS A 1 101 ? -7.572 -15.379 5.264 1.00 93.56 101 HIS A C 1
ATOM 835 O O . HIS A 1 101 ? -7.410 -14.223 5.670 1.00 93.56 101 HIS A O 1
ATOM 841 N N . PRO A 1 102 ? -6.995 -15.788 4.116 1.00 94.12 102 PRO A N 1
ATOM 842 C CA . PRO A 1 102 ? -5.911 -15.048 3.459 1.00 94.12 102 PRO A CA 1
ATOM 843 C C . PRO A 1 102 ? -6.295 -13.615 3.073 1.00 94.12 102 PRO A C 1
ATOM 845 O O . PRO A 1 102 ? -5.517 -12.685 3.270 1.00 94.12 102 PRO A O 1
ATOM 848 N N . LYS A 1 103 ? -7.536 -13.406 2.618 1.00 95.25 103 LYS A N 1
ATOM 849 C CA . LYS A 1 103 ? -8.040 -12.071 2.254 1.00 95.25 103 LYS A CA 1
ATOM 850 C C . LYS A 1 103 ? -8.042 -11.088 3.426 1.00 95.25 103 LYS A C 1
ATOM 852 O O . LYS A 1 103 ? -7.712 -9.920 3.252 1.00 95.25 103 LYS A O 1
ATOM 857 N N . GLN A 1 104 ? -8.411 -11.573 4.613 1.00 95.62 104 GLN A N 1
ATOM 858 C CA . GLN A 1 104 ? -8.480 -10.757 5.822 1.00 95.62 104 GLN A CA 1
ATOM 859 C C . GLN A 1 104 ? -7.078 -10.478 6.358 1.00 95.62 104 GLN A C 1
ATOM 861 O O . GLN A 1 104 ? -6.802 -9.361 6.782 1.00 95.62 104 GLN A O 1
ATOM 866 N N . ARG A 1 105 ? -6.174 -11.466 6.283 1.00 95.69 105 ARG A N 1
ATOM 867 C CA . ARG A 1 105 ? -4.756 -11.273 6.620 1.00 95.69 105 ARG A CA 1
ATOM 868 C C . ARG A 1 105 ? -4.140 -10.171 5.765 1.00 95.69 105 ARG A C 1
ATOM 870 O O . ARG A 1 105 ? -3.552 -9.246 6.313 1.00 95.69 105 ARG A O 1
ATOM 877 N N . LEU A 1 106 ? -4.340 -10.229 4.446 1.00 96.81 106 LEU A N 1
ATOM 878 C CA . LEU A 1 106 ? -3.826 -9.211 3.534 1.00 96.81 106 LEU A CA 1
ATOM 879 C C . LEU A 1 106 ? -4.439 -7.833 3.816 1.00 96.81 106 LEU A C 1
ATOM 881 O O . LEU A 1 106 ? -3.708 -6.846 3.866 1.00 96.81 106 LEU A O 1
ATOM 885 N N . TYR A 1 107 ? -5.751 -7.762 4.082 1.00 97.31 107 TYR A N 1
ATOM 886 C CA . TYR A 1 107 ? -6.398 -6.518 4.511 1.00 97.31 107 TYR A CA 1
ATOM 887 C C . TYR A 1 107 ? -5.703 -5.930 5.748 1.00 97.31 107 TYR A C 1
ATOM 889 O O . TYR A 1 107 ? -5.261 -4.781 5.719 1.00 97.31 107 TYR A O 1
ATOM 897 N N . LEU A 1 108 ? -5.535 -6.717 6.815 1.00 96.25 108 LEU A N 1
ATOM 898 C CA . LEU A 1 108 ? -4.874 -6.257 8.040 1.00 96.25 108 LEU A CA 1
ATOM 899 C C . LEU A 1 108 ? -3.407 -5.870 7.809 1.00 96.25 108 LEU A C 1
ATOM 901 O O . LEU A 1 108 ? -2.952 -4.879 8.377 1.00 96.25 108 LEU A O 1
ATOM 905 N N . GLY A 1 109 ? -2.689 -6.587 6.940 1.00 95.94 109 GLY A N 1
ATOM 906 C CA . GLY A 1 109 ? -1.337 -6.217 6.517 1.00 95.94 109 GLY A CA 1
ATOM 907 C C . GLY A 1 109 ? -1.298 -4.814 5.904 1.00 95.94 109 GLY A C 1
ATOM 908 O O . GLY A 1 109 ? -0.454 -3.999 6.274 1.00 95.94 109 GLY A O 1
ATOM 909 N N . THR A 1 110 ? -2.272 -4.473 5.049 1.00 96.81 110 THR A N 1
ATOM 910 C CA . THR A 1 110 ? -2.388 -3.107 4.506 1.00 96.81 110 THR A CA 1
ATOM 911 C C . THR A 1 110 ? -2.789 -2.070 5.561 1.00 96.81 110 THR A C 1
ATOM 913 O O . THR A 1 110 ? -2.287 -0.951 5.520 1.00 96.81 110 THR A O 1
ATOM 916 N N . VAL A 1 111 ? -3.619 -2.412 6.555 1.00 96.00 111 VAL A N 1
ATOM 917 C CA . VAL A 1 111 ? -3.923 -1.497 7.676 1.00 96.00 111 VAL A CA 1
ATOM 918 C C . VAL A 1 111 ? -2.657 -1.169 8.461 1.00 96.00 111 VAL A C 1
ATOM 920 O O . VAL A 1 111 ? -2.401 -0.005 8.764 1.00 96.00 111 VAL A O 1
ATOM 923 N N . LEU A 1 112 ? -1.831 -2.170 8.762 1.00 94.62 112 LEU A N 1
ATOM 924 C CA . LEU A 1 112 ? -0.564 -1.963 9.461 1.00 94.62 112 LEU A CA 1
ATOM 925 C C . LEU A 1 112 ? 0.410 -1.127 8.628 1.00 94.62 112 LEU A C 1
ATOM 927 O O . LEU A 1 112 ? 0.974 -0.161 9.144 1.00 94.62 112 LEU A O 1
ATOM 931 N N . ALA A 1 113 ? 0.541 -1.442 7.337 1.00 94.31 113 ALA A N 1
ATOM 932 C CA . ALA A 1 113 ? 1.375 -0.690 6.406 1.00 94.31 113 ALA A CA 1
ATOM 933 C C . ALA A 1 113 ? 0.907 0.766 6.230 1.00 94.31 113 ALA A C 1
ATOM 935 O O . ALA A 1 113 ? 1.731 1.648 6.035 1.00 94.31 113 ALA A O 1
ATOM 936 N N . ALA A 1 114 ? -0.388 1.071 6.353 1.00 94.00 114 ALA A N 1
ATOM 937 C CA . ALA A 1 114 ? -0.882 2.452 6.337 1.00 94.00 114 ALA A CA 1
ATOM 938 C C . ALA A 1 114 ? -0.613 3.210 7.654 1.00 94.00 114 ALA A C 1
ATOM 940 O O . ALA A 1 114 ? -0.613 4.439 7.687 1.00 94.00 114 ALA A O 1
ATOM 941 N N . ASN A 1 115 ? -0.337 2.506 8.753 1.00 92.00 115 ASN A N 1
ATOM 942 C CA . ASN A 1 115 ? -0.249 3.076 10.099 1.00 92.00 115 ASN A CA 1
ATOM 943 C C . ASN A 1 115 ? 1.172 3.070 10.692 1.00 92.00 115 ASN A C 1
ATOM 945 O O . ASN A 1 115 ? 1.345 3.067 11.913 1.00 92.00 115 ASN A O 1
ATOM 949 N N . MET A 1 116 ? 2.212 3.114 9.855 1.00 88.00 116 MET A N 1
ATOM 950 C CA . MET A 1 116 ? 3.619 2.949 10.267 1.00 88.00 116 MET A CA 1
ATOM 951 C C . MET A 1 116 ? 4.063 3.818 11.446 1.00 88.00 116 MET A C 1
ATOM 953 O O . MET A 1 116 ? 4.856 3.373 12.279 1.00 88.00 116 MET A O 1
ATOM 957 N N . ARG A 1 117 ? 3.547 5.048 11.564 1.00 85.12 117 ARG A N 1
ATOM 958 C CA . ARG A 1 117 ? 3.858 5.934 12.697 1.00 85.12 117 ARG A CA 1
ATOM 959 C C . ARG A 1 117 ? 3.491 5.315 14.045 1.00 85.12 117 ARG A C 1
ATOM 961 O O . ARG A 1 117 ? 4.227 5.495 15.016 1.00 85.12 117 ARG A O 1
ATOM 968 N N . HIS A 1 118 ? 2.369 4.614 14.099 1.00 86.94 118 HIS A N 1
ATOM 969 C CA . HIS A 1 118 ? 1.790 4.080 15.328 1.00 86.94 118 HIS A CA 1
ATOM 970 C C . HIS A 1 118 ? 2.417 2.736 15.729 1.00 86.94 118 HIS A C 1
ATOM 972 O O . HIS A 1 118 ? 2.089 2.167 16.770 1.00 86.94 118 HIS A O 1
ATOM 978 N N . LEU A 1 119 ? 3.366 2.245 14.927 1.00 86.06 119 LEU A N 1
ATOM 979 C CA . LEU A 1 119 ? 4.090 0.999 15.137 1.00 86.06 119 LEU A CA 1
ATOM 980 C C . LEU A 1 119 ? 5.490 1.265 15.701 1.00 86.06 119 LEU A C 1
ATOM 982 O O . LEU A 1 119 ? 6.095 2.311 15.439 1.00 86.06 119 LEU A O 1
ATOM 986 N N . SER A 1 120 ? 6.027 0.318 16.478 1.00 83.12 120 SER A N 1
ATOM 987 C CA . SER A 1 120 ? 7.415 0.404 16.952 1.00 83.12 120 SER A CA 1
ATOM 988 C C . SER A 1 120 ? 8.400 0.203 15.795 1.00 83.12 120 SER A C 1
ATOM 990 O O . SER A 1 120 ? 8.081 -0.542 14.870 1.00 83.12 120 SER A O 1
ATOM 992 N N . PRO A 1 121 ? 9.600 0.817 15.843 1.00 80.75 121 PRO A N 1
ATOM 993 C CA . PRO A 1 121 ? 10.595 0.718 14.770 1.00 80.75 121 PRO A CA 1
ATOM 994 C C . PRO A 1 121 ? 10.902 -0.717 14.322 1.00 80.75 121 PRO A C 1
ATOM 996 O O . PRO A 1 121 ? 10.974 -0.966 13.128 1.00 80.75 121 PRO A O 1
ATOM 999 N N . GLU A 1 122 ? 10.975 -1.656 15.269 1.00 80.19 122 GLU A N 1
ATOM 1000 C CA . GLU A 1 122 ? 11.208 -3.091 15.033 1.00 80.19 122 GLU A CA 1
ATOM 1001 C C . GLU A 1 122 ? 10.241 -3.708 14.010 1.00 80.19 122 GLU A C 1
ATOM 1003 O O . GLU A 1 122 ? 10.646 -4.515 13.181 1.00 80.19 122 GLU A O 1
ATOM 1008 N N . TRP A 1 123 ? 8.965 -3.313 14.044 1.00 83.50 123 TRP A N 1
ATOM 1009 C CA . TRP A 1 123 ? 7.950 -3.836 13.129 1.00 83.50 123 TRP A CA 1
ATOM 1010 C C . TRP A 1 123 ? 7.910 -3.088 11.801 1.00 83.50 123 TRP A C 1
ATOM 1012 O O . TRP A 1 123 ? 7.425 -3.634 10.812 1.00 83.50 123 TRP A O 1
ATOM 1022 N N . ARG A 1 124 ? 8.405 -1.846 11.757 1.00 86.00 124 ARG A N 1
ATOM 1023 C CA . ARG A 1 124 ? 8.281 -0.998 10.568 1.00 86.00 124 ARG A CA 1
ATOM 1024 C C . ARG A 1 124 ? 9.045 -1.576 9.383 1.00 86.00 124 ARG A C 1
ATOM 1026 O O . ARG A 1 124 ? 8.502 -1.637 8.285 1.00 86.00 124 ARG A O 1
ATOM 1033 N N . ASP A 1 125 ? 10.272 -2.028 9.599 1.00 82.81 125 ASP A N 1
ATOM 1034 C CA . ASP A 1 125 ? 11.087 -2.555 8.502 1.00 82.81 125 ASP A CA 1
ATOM 1035 C C . ASP A 1 125 ? 10.473 -3.843 7.936 1.00 82.81 125 ASP A C 1
ATOM 1037 O O . ASP A 1 125 ? 10.297 -3.959 6.724 1.00 82.81 125 ASP A O 1
ATOM 1041 N N . ARG A 1 126 ? 10.023 -4.751 8.817 1.00 86.75 126 ARG A N 1
ATOM 1042 C CA . ARG A 1 126 ? 9.349 -6.000 8.426 1.00 86.75 126 ARG A CA 1
ATOM 1043 C C . ARG A 1 126 ? 8.058 -5.746 7.650 1.00 86.75 126 ARG A C 1
ATOM 1045 O O . ARG A 1 126 ? 7.883 -6.299 6.575 1.00 86.75 126 ARG A O 1
ATOM 1052 N N . ILE A 1 127 ? 7.178 -4.879 8.151 1.00 90.69 127 ILE A N 1
ATOM 1053 C CA . ILE A 1 127 ? 5.898 -4.573 7.489 1.00 90.69 127 ILE A CA 1
ATOM 1054 C C . ILE A 1 127 ? 6.121 -3.876 6.143 1.00 90.69 127 ILE A C 1
ATOM 1056 O O . ILE A 1 127 ? 5.430 -4.182 5.174 1.00 90.69 127 ILE A O 1
ATOM 1060 N N . THR A 1 128 ? 7.103 -2.972 6.056 1.00 88.88 128 THR A N 1
ATOM 1061 C CA . THR A 1 128 ? 7.449 -2.309 4.787 1.00 88.88 128 THR A CA 1
ATOM 1062 C C . THR A 1 128 ? 7.948 -3.325 3.764 1.00 88.88 128 THR A C 1
ATOM 1064 O O . THR A 1 128 ? 7.553 -3.265 2.600 1.00 88.88 128 THR A O 1
ATOM 1067 N N . GLN A 1 129 ? 8.789 -4.269 4.193 1.00 88.75 129 GLN A N 1
ATOM 1068 C CA . GLN A 1 129 ? 9.268 -5.348 3.337 1.00 88.75 129 GLN A CA 1
ATOM 1069 C C . GLN A 1 129 ? 8.116 -6.245 2.871 1.00 88.75 129 GLN A C 1
ATOM 1071 O O . GLN A 1 129 ? 7.960 -6.438 1.667 1.00 88.75 129 GLN A O 1
ATOM 1076 N N . ASP A 1 130 ? 7.272 -6.716 3.790 1.00 93.19 130 ASP A N 1
ATOM 1077 C CA . ASP A 1 130 ? 6.147 -7.596 3.463 1.00 93.19 130 ASP A CA 1
ATOM 1078 C C . ASP A 1 130 ? 5.164 -6.914 2.484 1.00 93.19 130 ASP A C 1
ATOM 1080 O O . ASP A 1 130 ? 4.667 -7.524 1.529 1.00 93.19 130 ASP A O 1
ATOM 1084 N N . PHE A 1 131 ? 4.911 -5.613 2.677 1.00 95.00 131 PHE A N 1
ATOM 1085 C CA . PHE A 1 131 ? 4.096 -4.815 1.761 1.00 95.00 131 PHE A CA 1
ATOM 1086 C C . PHE A 1 131 ? 4.748 -4.676 0.380 1.00 95.00 131 PHE A C 1
ATOM 1088 O O . PHE A 1 131 ? 4.075 -4.838 -0.640 1.00 95.00 131 PHE A O 1
ATOM 1095 N N . ALA A 1 132 ? 6.053 -4.407 0.319 1.00 93.56 132 ALA A N 1
ATOM 1096 C CA . ALA A 1 132 ? 6.768 -4.279 -0.945 1.00 93.56 132 ALA A CA 1
ATOM 1097 C C . ALA A 1 132 ? 6.818 -5.602 -1.726 1.00 93.56 132 ALA A C 1
ATOM 1099 O O . ALA A 1 132 ? 6.618 -5.594 -2.941 1.00 93.56 132 ALA A O 1
ATOM 1100 N N . GLU A 1 133 ? 7.019 -6.730 -1.042 1.00 94.88 133 GLU A N 1
ATOM 1101 C CA . GLU A 1 133 ? 6.988 -8.073 -1.633 1.00 94.88 133 GLU A CA 1
ATOM 1102 C C . GLU A 1 133 ? 5.591 -8.415 -2.174 1.00 94.88 133 GLU A C 1
ATOM 1104 O O . GLU A 1 133 ? 5.460 -8.888 -3.304 1.00 94.88 133 GLU A O 1
ATOM 1109 N N . THR A 1 134 ? 4.534 -8.068 -1.435 1.00 96.81 134 THR A N 1
ATOM 1110 C CA . THR A 1 134 ? 3.144 -8.169 -1.913 1.00 96.81 134 THR A CA 1
ATOM 1111 C C . THR A 1 134 ? 2.929 -7.351 -3.193 1.00 96.81 134 THR A C 1
ATOM 1113 O O . THR A 1 134 ? 2.393 -7.848 -4.186 1.00 96.81 134 THR A O 1
ATOM 1116 N N . CYS A 1 135 ? 3.363 -6.088 -3.197 1.00 97.38 135 CYS A N 1
ATOM 1117 C CA . CYS A 1 135 ? 3.228 -5.207 -4.357 1.00 97.38 135 CYS A CA 1
ATOM 1118 C C . CYS A 1 135 ? 4.045 -5.703 -5.553 1.00 97.38 135 CYS A C 1
ATOM 1120 O O . CYS A 1 135 ? 3.610 -5.558 -6.693 1.00 97.38 135 CYS A O 1
ATOM 1122 N N . HIS A 1 136 ? 5.195 -6.332 -5.307 1.00 96.88 136 HIS A N 1
ATOM 1123 C CA . HIS A 1 136 ? 6.000 -6.953 -6.348 1.00 96.88 136 HIS A CA 1
ATOM 1124 C C . HIS A 1 136 ? 5.262 -8.117 -7.021 1.00 96.88 136 HIS A C 1
ATOM 1126 O O . HIS A 1 136 ? 5.262 -8.188 -8.249 1.00 96.88 136 HIS A O 1
ATOM 1132 N N . GLN A 1 137 ? 4.554 -8.964 -6.264 1.00 97.62 137 GLN A N 1
ATOM 1133 C CA . GLN A 1 137 ? 3.717 -10.017 -6.856 1.00 97.62 137 GLN A CA 1
ATOM 1134 C C . GLN A 1 137 ? 2.598 -9.446 -7.730 1.00 97.62 137 GLN A C 1
ATOM 1136 O O . GLN A 1 137 ? 2.363 -9.921 -8.842 1.00 97.62 137 GLN A O 1
ATOM 1141 N N . LEU A 1 138 ? 1.940 -8.375 -7.279 1.00 98.19 138 LEU A N 1
ATOM 1142 C CA . LEU A 1 138 ? 0.953 -7.672 -8.103 1.00 98.19 138 LEU A CA 1
ATOM 1143 C C . LEU A 1 138 ? 1.583 -7.090 -9.370 1.00 98.19 138 LEU A C 1
ATOM 1145 O O . LEU A 1 138 ? 1.032 -7.231 -10.459 1.00 98.19 138 LEU A O 1
ATOM 1149 N N . PHE A 1 139 ? 2.750 -6.461 -9.244 1.00 98.25 139 PHE A N 1
ATOM 1150 C CA . PHE A 1 139 ? 3.469 -5.881 -10.371 1.00 98.25 139 PHE A CA 1
ATOM 1151 C C . PHE A 1 139 ? 3.838 -6.934 -11.414 1.00 98.25 139 PHE A C 1
ATOM 1153 O O . PHE A 1 139 ? 3.641 -6.680 -12.599 1.00 98.25 139 PHE A O 1
ATOM 1160 N N . ILE A 1 140 ? 4.280 -8.127 -10.993 1.00 97.88 140 ILE A N 1
ATOM 1161 C CA . ILE A 1 140 ? 4.543 -9.256 -11.896 1.00 97.88 140 ILE A CA 1
ATOM 1162 C C . ILE A 1 140 ? 3.317 -9.579 -12.751 1.00 97.88 140 ILE A C 1
ATOM 1164 O O . ILE A 1 140 ? 3.430 -9.675 -13.972 1.00 97.88 140 ILE A O 1
ATOM 1168 N N . ASN A 1 141 ? 2.150 -9.691 -12.120 1.00 97.81 141 ASN A N 1
ATOM 1169 C CA . ASN A 1 141 ? 0.908 -10.065 -12.795 1.00 97.81 141 ASN A CA 1
ATOM 1170 C C . ASN A 1 141 ? 0.331 -8.951 -13.685 1.00 97.81 141 ASN A C 1
ATOM 1172 O O . ASN A 1 141 ? -0.391 -9.231 -14.637 1.00 97.81 141 ASN A O 1
ATOM 1176 N N . LEU A 1 142 ? 0.675 -7.689 -13.418 1.00 98.00 142 LEU A N 1
ATOM 1177 C CA . LEU A 1 142 ? 0.262 -6.544 -14.237 1.00 98.00 142 LEU A CA 1
ATOM 1178 C C . LEU A 1 142 ? 1.098 -6.373 -15.512 1.00 98.00 142 LEU A C 1
ATOM 1180 O O . LEU A 1 142 ? 0.700 -5.618 -16.404 1.00 98.00 142 LEU A O 1
ATOM 1184 N N . MET A 1 143 ? 2.269 -7.006 -15.597 1.00 97.81 143 MET A N 1
ATOM 1185 C CA . MET A 1 143 ? 3.159 -6.850 -16.744 1.00 97.81 143 MET A CA 1
ATOM 1186 C C . MET A 1 143 ? 2.778 -7.782 -17.906 1.00 97.81 143 MET A C 1
ATOM 1188 O O . MET A 1 143 ? 2.399 -8.933 -17.689 1.00 97.81 143 MET A O 1
ATOM 1192 N N . PRO A 1 144 ? 2.949 -7.345 -19.170 1.00 96.25 144 PRO A N 1
ATOM 1193 C CA . PRO A 1 144 ? 2.753 -8.211 -20.328 1.00 96.25 144 PRO A CA 1
ATOM 1194 C C . PRO A 1 144 ? 3.681 -9.432 -20.327 1.00 96.25 144 PRO A C 1
ATOM 1196 O O . PRO A 1 144 ? 4.834 -9.358 -19.889 1.00 96.25 144 PRO A O 1
ATOM 1199 N N . VAL A 1 145 ? 3.213 -10.533 -20.918 1.00 95.88 145 VAL A N 1
ATOM 1200 C CA . VAL A 1 145 ? 4.015 -11.749 -21.129 1.00 95.88 145 VAL A CA 1
ATOM 1201 C C . VAL A 1 145 ? 5.308 -11.417 -21.879 1.00 95.88 145 VAL A C 1
ATOM 1203 O O . VAL A 1 145 ? 5.277 -10.762 -22.914 1.00 95.88 145 VAL A O 1
ATOM 1206 N N . GLY A 1 146 ? 6.442 -11.914 -21.377 1.00 95.69 146 GLY A N 1
ATOM 1207 C CA . GLY A 1 146 ? 7.770 -11.679 -21.961 1.00 95.69 146 GLY A CA 1
ATOM 1208 C C . GLY A 1 146 ? 8.550 -10.533 -21.311 1.00 95.69 146 GLY A C 1
ATOM 1209 O O . GLY A 1 146 ? 9.764 -10.433 -21.512 1.00 95.69 146 GLY A O 1
ATOM 1210 N N . THR A 1 147 ? 7.892 -9.729 -20.474 1.00 97.69 147 THR A N 1
ATOM 1211 C CA . THR A 1 147 ? 8.537 -8.685 -19.673 1.00 97.69 147 THR A CA 1
ATOM 1212 C C . THR A 1 147 ? 9.551 -9.285 -18.698 1.00 97.69 147 THR A C 1
ATOM 1214 O O . THR A 1 147 ? 9.314 -10.318 -18.072 1.00 97.69 147 THR A O 1
ATOM 1217 N N . LYS A 1 148 ? 10.709 -8.637 -18.568 1.00 97.75 148 LYS A N 1
ATOM 1218 C CA . LYS A 1 148 ? 11.686 -8.915 -17.513 1.00 97.75 148 LYS A CA 1
ATOM 1219 C C . LYS A 1 148 ? 11.397 -7.997 -16.340 1.00 97.75 148 LYS A C 1
ATOM 1221 O O . LYS A 1 148 ? 11.180 -6.810 -16.553 1.00 97.75 148 LYS A O 1
ATOM 1226 N N . ILE A 1 149 ? 11.390 -8.552 -15.134 1.00 97.06 149 ILE A N 1
ATOM 1227 C CA . ILE A 1 149 ? 10.979 -7.859 -13.913 1.00 97.06 149 ILE A CA 1
ATOM 1228 C C . ILE A 1 149 ? 12.068 -8.053 -12.869 1.00 97.06 149 ILE A C 1
ATOM 1230 O O . ILE A 1 149 ? 12.607 -9.151 -12.733 1.00 97.06 149 ILE A O 1
ATOM 1234 N N . GLN A 1 150 ? 12.405 -6.979 -12.167 1.00 93.94 150 GLN A N 1
ATOM 1235 C CA . GLN A 1 150 ? 13.420 -6.963 -11.130 1.00 93.94 150 GLN A CA 1
ATOM 1236 C C . GLN A 1 150 ? 12.877 -6.252 -9.891 1.00 93.94 150 GLN A C 1
ATOM 1238 O O . GLN A 1 150 ? 12.477 -5.088 -9.967 1.00 93.94 150 GLN A O 1
ATOM 1243 N N . PHE A 1 151 ? 12.932 -6.938 -8.749 1.00 91.50 151 PHE A N 1
ATOM 1244 C CA . PHE A 1 151 ? 12.744 -6.341 -7.428 1.00 91.50 151 PHE A CA 1
ATOM 1245 C C . PHE A 1 151 ? 14.052 -5.692 -6.964 1.00 91.50 151 PHE A C 1
ATOM 1247 O O . PHE A 1 151 ? 15.125 -6.279 -7.134 1.00 91.50 151 PHE A O 1
ATOM 1254 N N . LEU A 1 152 ? 13.969 -4.474 -6.431 1.00 86.50 152 LEU A N 1
ATOM 1255 C CA . LEU A 1 152 ? 15.111 -3.629 -6.066 1.00 86.50 152 LEU A CA 1
ATOM 1256 C C . LEU A 1 152 ? 15.168 -3.309 -4.554 1.00 86.50 152 LEU A C 1
ATOM 1258 O O . LEU A 1 152 ? 16.082 -2.606 -4.127 1.00 86.50 152 LEU A O 1
ATOM 1262 N N . MET A 1 153 ? 14.241 -3.839 -3.741 1.00 76.25 153 MET A N 1
ATOM 1263 C CA . MET A 1 153 ? 14.245 -3.753 -2.267 1.00 76.25 153 MET A CA 1
ATOM 1264 C C . MET A 1 153 ? 14.703 -5.066 -1.586 1.00 76.25 153 MET A C 1
ATOM 1266 O O . MET A 1 153 ? 14.458 -6.133 -2.145 1.00 76.25 153 MET A O 1
ATOM 1270 N N . PRO A 1 154 ? 15.249 -5.041 -0.346 1.00 55.66 154 PRO A N 1
ATOM 1271 C CA . PRO A 1 154 ? 15.922 -3.947 0.343 1.00 55.66 154 PRO A CA 1
ATOM 1272 C C . PRO A 1 154 ? 17.409 -4.276 0.558 1.00 55.66 154 PRO A C 1
ATOM 1274 O O . PRO A 1 154 ? 17.772 -5.221 1.252 1.00 55.66 154 PRO A O 1
ATOM 1277 N N . SER A 1 155 ? 18.295 -3.414 0.079 1.00 49.19 155 SER A N 1
ATOM 1278 C CA . SER A 1 155 ? 19.419 -3.025 0.922 1.00 49.19 155 SER A CA 1
ATOM 1279 C C . SER A 1 155 ? 19.901 -1.651 0.469 1.00 49.19 155 SER A C 1
ATOM 1281 O O . SER A 1 155 ? 20.509 -1.536 -0.598 1.00 49.19 155 SER A O 1
ATOM 1283 N N . PRO A 1 156 ? 19.650 -0.603 1.273 1.00 46.28 156 PRO A N 1
ATOM 1284 C CA . PRO A 1 156 ? 20.317 0.689 1.129 1.00 46.28 156 PRO A CA 1
ATOM 1285 C C . PRO A 1 156 ? 21.835 0.590 0.979 1.00 46.28 156 PRO A C 1
ATOM 1287 O O . PRO A 1 156 ? 22.467 1.478 0.414 1.00 46.28 156 PRO A O 1
ATOM 1290 N N . ASP A 1 157 ? 22.409 -0.493 1.506 1.00 47.50 157 ASP A N 1
ATOM 1291 C CA . ASP A 1 157 ? 23.835 -0.762 1.482 1.00 47.50 157 ASP A CA 1
ATOM 1292 C C . ASP A 1 157 ? 24.256 -1.591 0.240 1.00 47.50 157 ASP A C 1
ATOM 1294 O O . ASP A 1 157 ? 25.452 -1.742 0.006 1.00 47.50 157 ASP A O 1
ATOM 1298 N N . GLN A 1 158 ? 23.321 -2.114 -0.576 1.00 53.50 158 GLN A N 1
ATOM 1299 C CA . GLN A 1 158 ? 23.628 -2.826 -1.836 1.00 53.50 158 GLN A CA 1
ATOM 1300 C C . GLN A 1 158 ? 23.561 -1.946 -3.085 1.00 53.50 158 GLN A C 1
ATOM 1302 O O . GLN A 1 158 ? 24.237 -2.267 -4.058 1.00 53.50 158 GLN A O 1
ATOM 1307 N N . PHE A 1 159 ? 22.763 -0.874 -3.085 1.00 65.12 159 PHE A N 1
ATOM 1308 C CA . PHE A 1 159 ? 22.625 0.003 -4.250 1.00 65.12 159 PHE A CA 1
ATOM 1309 C C . PHE A 1 159 ? 22.469 1.468 -3.830 1.00 65.12 159 PHE A C 1
ATOM 1311 O O . PHE A 1 159 ? 21.346 1.935 -3.623 1.00 65.12 159 PHE A O 1
ATOM 1318 N N . PRO A 1 160 ? 23.569 2.235 -3.753 1.00 77.56 160 PRO A N 1
ATOM 1319 C CA . PRO A 1 160 ? 23.495 3.687 -3.711 1.00 77.56 160 PRO A CA 1
ATOM 1320 C C . PRO A 1 160 ? 22.580 4.225 -4.830 1.00 77.56 160 PRO A C 1
ATOM 1322 O O . PRO A 1 160 ? 22.591 3.676 -5.937 1.00 77.56 160 PRO A O 1
ATOM 1325 N N . PRO A 1 161 ? 21.833 5.324 -4.614 1.00 81.88 161 PRO A N 1
ATOM 1326 C CA . PRO A 1 161 ? 20.851 5.819 -5.586 1.00 81.88 161 PRO A CA 1
ATOM 1327 C C . PRO A 1 161 ? 21.395 6.007 -7.015 1.00 81.88 161 PRO A C 1
ATOM 1329 O O . PRO A 1 161 ? 20.742 5.636 -7.990 1.00 81.88 161 PRO A O 1
ATOM 1332 N N . HIS A 1 162 ? 22.627 6.509 -7.155 1.00 84.69 162 HIS A N 1
ATOM 1333 C CA . HIS A 1 162 ? 23.275 6.665 -8.461 1.00 84.69 162 HIS A CA 1
ATOM 1334 C C . HIS A 1 162 ? 23.566 5.322 -9.156 1.00 84.69 162 HIS A C 1
ATOM 1336 O O . HIS A 1 162 ? 23.414 5.220 -10.373 1.00 84.69 162 HIS A O 1
ATOM 1342 N N . GLU A 1 163 ? 23.948 4.282 -8.408 1.00 86.56 163 GLU A N 1
ATOM 1343 C CA . GLU A 1 163 ? 24.190 2.938 -8.949 1.00 86.56 163 GLU A CA 1
ATOM 1344 C C . GLU A 1 163 ? 22.878 2.282 -9.376 1.00 86.56 163 GLU A C 1
ATOM 1346 O O . GLU A 1 163 ? 22.822 1.648 -10.432 1.00 86.56 163 GLU A O 1
ATOM 1351 N N . GLN A 1 164 ? 21.799 2.498 -8.613 1.00 87.31 164 GLN A N 1
ATOM 1352 C CA . GLN A 1 164 ? 20.460 2.063 -9.005 1.00 87.31 164 GLN A CA 1
ATOM 1353 C C . GLN A 1 164 ? 20.064 2.683 -10.354 1.00 87.31 164 GLN A C 1
ATOM 1355 O O . GLN A 1 164 ? 19.633 1.966 -11.255 1.00 87.31 164 GLN A O 1
ATOM 1360 N N . ILE A 1 165 ? 20.279 3.986 -10.551 1.00 90.31 165 ILE A N 1
ATOM 1361 C CA . ILE A 1 165 ? 19.968 4.651 -11.827 1.00 90.31 165 ILE A CA 1
ATOM 1362 C C . ILE A 1 165 ? 20.856 4.146 -12.967 1.00 90.31 165 ILE A C 1
ATOM 1364 O O . ILE A 1 165 ? 20.368 3.943 -14.079 1.00 90.31 165 ILE A O 1
ATOM 1368 N N . GLN A 1 166 ? 22.146 3.906 -12.723 1.00 91.56 166 GLN A N 1
ATOM 1369 C CA . GLN A 1 166 ? 23.045 3.322 -13.725 1.00 91.56 166 GLN A CA 1
ATOM 1370 C C . GLN A 1 166 ? 22.605 1.911 -14.132 1.00 91.56 166 GLN A C 1
ATOM 1372 O O . GLN A 1 166 ? 22.587 1.583 -15.323 1.00 91.56 166 GLN A O 1
ATOM 1377 N N . TYR A 1 167 ? 22.199 1.092 -13.160 1.00 91.69 167 TYR A N 1
ATOM 1378 C CA . TYR A 1 167 ? 21.608 -0.216 -13.409 1.00 91.69 167 TYR A CA 1
ATOM 1379 C C . TYR A 1 167 ? 20.346 -0.084 -14.267 1.00 91.69 167 TYR A C 1
ATOM 1381 O O . TYR A 1 167 ? 20.249 -0.721 -15.318 1.00 91.69 167 TYR A O 1
ATOM 1389 N N . MET A 1 168 ? 19.423 0.798 -13.876 1.00 93.25 168 MET A N 1
ATOM 1390 C CA . MET A 1 168 ? 18.192 1.050 -14.621 1.00 93.25 168 MET A CA 1
ATOM 1391 C C . MET A 1 168 ? 18.481 1.500 -16.055 1.00 93.25 168 MET A C 1
ATOM 1393 O O . MET A 1 168 ? 17.893 0.960 -16.992 1.00 93.25 168 MET A O 1
ATOM 1397 N N . ALA A 1 169 ? 19.416 2.433 -16.256 1.00 95.00 169 ALA A N 1
ATOM 1398 C CA . ALA A 1 169 ? 19.821 2.905 -17.578 1.00 95.00 169 ALA A CA 1
ATOM 1399 C C . ALA A 1 169 ? 20.307 1.757 -18.465 1.00 95.00 169 ALA A C 1
ATOM 1401 O O . ALA A 1 169 ? 19.891 1.653 -19.615 1.00 95.00 169 ALA A O 1
ATOM 1402 N N . ARG A 1 170 ? 21.116 0.841 -17.923 1.00 95.06 170 ARG A N 1
ATOM 1403 C CA . ARG A 1 170 ? 21.571 -0.341 -18.661 1.00 95.06 170 ARG A CA 1
ATOM 1404 C C . ARG A 1 170 ? 20.409 -1.250 -19.065 1.00 95.06 170 ARG A C 1
ATOM 1406 O O . ARG A 1 170 ? 20.326 -1.631 -20.229 1.00 95.06 170 ARG A O 1
ATOM 1413 N N . MET A 1 171 ? 19.512 -1.583 -18.136 1.00 95.06 171 MET A N 1
ATOM 1414 C CA . MET A 1 171 ? 18.412 -2.521 -18.413 1.00 95.06 171 MET A CA 1
ATOM 1415 C C . MET A 1 171 ? 17.372 -1.936 -19.376 1.00 95.06 171 MET A C 1
ATOM 1417 O O . MET A 1 171 ? 16.816 -2.648 -20.206 1.00 95.06 171 MET A O 1
ATOM 1421 N N . THR A 1 172 ? 17.151 -0.625 -19.300 1.00 95.00 172 THR A N 1
ATOM 1422 C CA . THR A 1 172 ? 16.203 0.115 -20.151 1.00 95.00 172 THR A CA 1
ATOM 1423 C C . THR A 1 172 ? 16.813 0.615 -21.460 1.00 95.00 172 THR A C 1
ATOM 1425 O O . THR A 1 172 ? 16.112 1.231 -22.263 1.00 95.00 172 THR A O 1
ATOM 1428 N N . ARG A 1 173 ? 18.115 0.370 -21.684 1.00 95.44 173 ARG A N 1
ATOM 1429 C CA . ARG A 1 173 ? 18.898 0.920 -22.809 1.00 95.44 173 ARG A CA 1
ATOM 1430 C C . ARG A 1 173 ? 18.820 2.447 -22.885 1.00 95.44 173 ARG A C 1
ATOM 1432 O O . ARG A 1 173 ? 18.834 3.044 -23.960 1.00 95.44 173 ARG A O 1
ATOM 1439 N N . GLY A 1 174 ? 18.685 3.062 -21.718 1.00 95.19 174 GLY A N 1
ATOM 1440 C CA . GLY A 1 174 ? 18.680 4.494 -21.514 1.00 95.19 174 GLY A CA 1
ATOM 1441 C C . GLY A 1 174 ? 20.071 5.039 -21.207 1.00 95.19 174 GLY A C 1
ATOM 1442 O O . GLY A 1 174 ? 21.102 4.405 -21.436 1.00 95.19 174 GLY A O 1
ATOM 1443 N N . LYS A 1 175 ? 20.090 6.244 -20.645 1.00 96.25 175 LYS A N 1
ATOM 1444 C CA . LYS A 1 175 ? 21.298 6.934 -20.206 1.00 96.25 175 LYS A CA 1
ATOM 1445 C C . LYS A 1 175 ? 21.085 7.494 -18.805 1.00 96.25 175 LYS A C 1
ATOM 1447 O O . LYS A 1 175 ? 20.155 8.265 -18.588 1.00 96.25 175 LYS A O 1
ATOM 1452 N N . ALA A 1 176 ? 21.967 7.138 -17.877 1.00 95.12 176 ALA A N 1
ATOM 1453 C CA . ALA A 1 176 ? 22.037 7.797 -16.580 1.00 95.12 176 ALA A CA 1
ATOM 1454 C C . ALA A 1 176 ? 22.584 9.222 -16.767 1.00 95.12 176 ALA A C 1
ATOM 1456 O O . ALA A 1 176 ? 23.591 9.427 -17.450 1.00 95.12 176 ALA A O 1
ATOM 1457 N N . LEU A 1 177 ? 21.894 10.199 -16.190 1.00 93.25 177 LEU A N 1
ATOM 1458 C CA . LEU A 1 177 ? 22.203 11.630 -16.220 1.00 93.25 177 LEU A CA 1
ATOM 1459 C C . LEU A 1 177 ? 22.584 12.155 -14.830 1.00 93.25 177 LEU A C 1
ATOM 1461 O O . LEU A 1 177 ? 22.449 13.343 -14.561 1.00 93.25 177 LEU A O 1
ATOM 1465 N N . CYS A 1 178 ? 23.033 11.266 -13.950 1.00 88.62 178 CYS A N 1
ATOM 1466 C CA . CYS A 1 178 ? 23.382 11.582 -12.577 1.00 88.62 178 CYS A CA 1
ATOM 1467 C C . CYS A 1 178 ? 24.760 11.030 -12.205 1.00 88.62 178 CYS A C 1
ATOM 1469 O O . CYS A 1 178 ? 25.200 10.000 -12.726 1.00 88.62 178 CYS A O 1
ATOM 1471 N N . ASN A 1 179 ? 25.385 11.676 -11.232 1.00 84.62 179 ASN A N 1
ATOM 1472 C CA . ASN A 1 179 ? 26.668 11.322 -10.647 1.00 84.62 179 ASN A CA 1
ATOM 1473 C C . ASN A 1 179 ? 26.517 11.123 -9.127 1.00 84.62 179 ASN A C 1
ATOM 1475 O O . ASN A 1 179 ? 25.543 11.594 -8.540 1.00 84.62 179 ASN A O 1
ATOM 1479 N N . PRO A 1 180 ? 27.479 10.470 -8.447 1.00 82.19 180 PRO A N 1
ATOM 1480 C CA . PRO A 1 180 ? 27.412 10.263 -6.997 1.00 82.19 180 PRO A CA 1
ATOM 1481 C C . PRO A 1 180 ? 27.188 11.552 -6.182 1.00 82.19 180 PRO A C 1
ATOM 1483 O O . PRO A 1 180 ? 26.494 11.523 -5.169 1.00 82.19 180 PRO A O 1
ATOM 1486 N N . GLN A 1 181 ? 27.738 12.688 -6.631 1.00 82.62 181 GLN A N 1
ATOM 1487 C CA . GLN A 1 181 ? 27.611 13.991 -5.964 1.00 82.62 181 GLN A CA 1
ATOM 1488 C C . GLN A 1 181 ? 26.184 14.555 -5.989 1.00 82.62 181 GLN A C 1
ATOM 1490 O O . GLN A 1 181 ? 25.831 15.333 -5.110 1.00 82.62 181 GLN A O 1
ATOM 1495 N N . ASP A 1 182 ? 25.342 14.131 -6.936 1.00 77.75 182 ASP A N 1
ATOM 1496 C CA . ASP A 1 182 ? 23.945 14.580 -7.013 1.00 77.75 182 ASP A CA 1
ATOM 1497 C C . ASP A 1 182 ? 23.091 14.002 -5.868 1.00 77.75 182 ASP A C 1
ATOM 1499 O O . ASP A 1 182 ? 21.990 14.481 -5.604 1.00 77.75 182 ASP A O 1
ATOM 1503 N N . PHE A 1 183 ? 23.614 12.984 -5.173 1.00 73.75 183 PHE A N 1
ATOM 1504 C CA . PHE A 1 183 ? 22.965 12.293 -4.057 1.00 73.75 183 PHE A CA 1
ATOM 1505 C C . PHE A 1 183 ? 23.711 12.458 -2.730 1.00 73.75 183 PHE A C 1
ATOM 1507 O O . PHE A 1 183 ? 23.311 11.859 -1.732 1.00 73.75 183 PHE A O 1
ATOM 1514 N N . SER A 1 184 ? 24.795 13.244 -2.681 1.00 60.19 184 SER A N 1
ATOM 1515 C CA . SER A 1 184 ? 25.498 13.489 -1.422 1.00 60.19 184 SER A CA 1
ATOM 1516 C C . SER A 1 184 ? 24.642 14.387 -0.531 1.00 60.19 184 SER A C 1
ATOM 1518 O O . SER A 1 184 ? 24.578 15.601 -0.725 1.00 60.19 184 SER A O 1
ATOM 1520 N N . THR A 1 185 ? 23.970 13.799 0.455 1.00 53.09 185 THR A N 1
ATOM 1521 C CA . THR A 1 185 ? 23.259 14.560 1.478 1.00 53.09 185 THR A CA 1
ATOM 1522 C C . THR A 1 185 ? 24.284 15.212 2.404 1.00 53.09 185 THR A C 1
ATOM 1524 O O . THR A 1 185 ? 24.863 14.546 3.262 1.00 53.09 185 THR A O 1
ATOM 1527 N N . HIS A 1 186 ? 24.477 16.528 2.302 1.00 37.91 186 HIS A N 1
ATOM 1528 C CA . HIS A 1 186 ? 24.591 17.285 3.546 1.00 37.91 186 HIS A CA 1
ATOM 1529 C C . HIS A 1 186 ? 23.322 16.984 4.341 1.00 37.91 186 HIS A C 1
ATOM 1531 O O . HIS A 1 186 ? 22.230 17.058 3.784 1.00 37.91 186 HIS A O 1
ATOM 1537 N N . GLU A 1 187 ? 23.498 16.531 5.578 1.00 37.09 187 GLU A N 1
ATOM 1538 C CA . GLU A 1 187 ? 22.460 16.083 6.503 1.00 37.09 187 GLU A CA 1
ATOM 1539 C C . GLU A 1 187 ? 21.291 17.080 6.534 1.00 37.09 187 GLU A C 1
ATOM 1541 O O . GLU A 1 187 ? 21.312 18.064 7.270 1.00 37.09 187 GLU A O 1
ATOM 1546 N N . ILE A 1 188 ? 20.263 16.852 5.713 1.00 37.62 188 ILE A N 1
ATOM 1547 C CA . ILE A 1 188 ? 18.985 17.533 5.881 1.00 37.62 188 ILE A CA 1
ATOM 1548 C C . ILE A 1 188 ? 18.409 16.927 7.162 1.00 37.62 188 ILE A C 1
ATOM 1550 O O . ILE A 1 188 ? 18.202 15.709 7.190 1.00 37.62 188 ILE A O 1
ATOM 1554 N N . PRO A 1 189 ? 18.187 17.714 8.232 1.00 32.53 189 PRO A N 1
ATOM 1555 C CA . PRO A 1 189 ? 17.631 17.187 9.464 1.00 32.53 189 PRO A CA 1
ATOM 1556 C C . PRO A 1 189 ? 16.265 16.599 9.133 1.00 32.53 189 PRO A C 1
ATOM 1558 O O . PRO A 1 189 ? 15.336 17.322 8.771 1.00 32.53 189 PRO A O 1
ATOM 1561 N N . LEU A 1 190 ? 16.167 15.273 9.209 1.00 38.31 190 LEU A N 1
ATOM 1562 C CA . LEU A 1 190 ? 14.905 14.561 9.120 1.00 38.31 190 LEU A CA 1
ATOM 1563 C C . LEU A 1 190 ? 13.993 15.168 10.188 1.00 38.31 190 LEU A C 1
ATOM 1565 O O . LEU A 1 190 ? 14.284 15.087 11.383 1.00 38.31 190 LEU A O 1
ATOM 1569 N N . SER A 1 191 ? 12.912 15.814 9.757 1.00 35.75 191 SER A N 1
ATOM 1570 C CA . SER A 1 191 ? 11.848 16.266 10.646 1.00 35.75 191 SER A CA 1
ATOM 1571 C C . SER A 1 191 ? 11.458 15.111 11.568 1.00 35.75 191 SER A C 1
ATOM 1573 O O . SER A 1 191 ? 11.331 13.966 11.126 1.00 35.75 191 SER A O 1
ATOM 1575 N N . SER A 1 192 ? 11.337 15.400 12.861 1.00 32.84 192 SER A N 1
ATOM 1576 C CA . SER A 1 192 ? 11.140 14.418 13.927 1.00 32.84 192 SER A CA 1
ATOM 1577 C C . SER A 1 192 ? 10.035 13.417 13.576 1.00 32.84 192 SER A C 1
ATOM 1579 O O . SER A 1 192 ? 8.858 13.768 13.576 1.00 32.84 192 SER A O 1
ATOM 1581 N N . GLY A 1 193 ? 10.413 12.174 13.265 1.00 38.31 193 GLY A N 1
ATOM 1582 C CA . GLY A 1 193 ? 9.471 11.097 12.944 1.00 38.31 193 GLY A CA 1
ATOM 1583 C C . GLY A 1 193 ? 9.830 10.273 11.708 1.00 38.31 193 GLY A C 1
ATOM 1584 O O . GLY A 1 193 ? 9.415 9.117 11.632 1.00 38.31 193 GLY A O 1
ATOM 1585 N N . THR A 1 194 ? 10.636 10.806 10.786 1.00 38.75 194 THR A N 1
ATOM 1586 C CA . THR A 1 194 ? 11.196 10.007 9.685 1.00 38.75 194 THR A CA 1
ATOM 1587 C C . THR A 1 194 ? 12.339 9.125 10.203 1.00 38.75 194 THR A C 1
ATOM 1589 O O . THR A 1 194 ? 13.296 9.659 10.768 1.00 38.75 194 THR A O 1
ATOM 1592 N N . PRO A 1 195 ? 12.264 7.788 10.064 1.00 38.03 195 PRO A N 1
ATOM 1593 C CA . PRO A 1 195 ? 13.356 6.911 10.468 1.00 38.03 195 PRO A CA 1
ATOM 1594 C C . PRO A 1 195 ? 14.627 7.238 9.672 1.00 38.03 195 PRO A C 1
ATOM 1596 O O . PRO A 1 195 ? 14.558 7.644 8.513 1.00 38.03 195 PRO A O 1
ATOM 1599 N N . ALA A 1 196 ? 15.796 7.021 10.279 1.00 34.56 196 ALA A N 1
ATOM 1600 C CA . ALA A 1 196 ? 17.102 7.199 9.635 1.00 34.56 196 ALA A CA 1
ATOM 1601 C C . ALA A 1 196 ? 17.283 6.350 8.353 1.00 34.56 196 ALA A C 1
ATOM 1603 O O . ALA A 1 196 ? 18.214 6.580 7.590 1.00 34.56 196 ALA A O 1
ATOM 1604 N N . SER A 1 197 ? 16.384 5.393 8.090 1.00 38.44 197 SER A N 1
ATOM 1605 C CA . SER A 1 197 ? 16.302 4.633 6.839 1.00 38.44 197 SER A CA 1
ATOM 1606 C C . SER A 1 197 ? 15.758 5.439 5.649 1.00 38.44 197 SER A C 1
ATOM 1608 O O . SER A 1 197 ? 15.973 5.039 4.509 1.00 38.44 197 SER A O 1
ATOM 1610 N N . ALA A 1 198 ? 15.111 6.592 5.865 1.00 40.84 198 ALA A N 1
ATOM 1611 C CA . ALA A 1 198 ? 14.543 7.410 4.788 1.00 40.84 198 ALA A CA 1
ATOM 1612 C C . ALA A 1 198 ? 15.612 8.066 3.891 1.00 40.84 198 ALA A C 1
ATOM 1614 O O . ALA A 1 198 ? 15.415 8.159 2.683 1.00 40.84 198 ALA A O 1
ATOM 1615 N N . SER A 1 199 ? 16.771 8.452 4.443 1.00 36.31 199 SER A N 1
ATOM 1616 C CA . SER A 1 199 ? 17.923 8.955 3.662 1.00 36.31 199 SER A CA 1
ATOM 1617 C C . SER A 1 199 ? 18.656 7.857 2.879 1.00 36.31 199 SER A C 1
ATOM 1619 O O . SER A 1 199 ? 19.574 8.133 2.112 1.00 36.31 199 SER A O 1
ATOM 1621 N N . LYS A 1 200 ? 18.241 6.608 3.091 1.00 44.91 200 LYS A N 1
ATOM 1622 C CA . LYS A 1 200 ? 18.817 5.369 2.577 1.00 44.91 200 LYS A CA 1
ATOM 1623 C C . LYS A 1 200 ? 17.850 4.622 1.644 1.00 44.91 200 LYS A C 1
ATOM 1625 O O . LYS A 1 200 ? 18.206 3.587 1.090 1.00 44.91 200 LYS A O 1
ATOM 1630 N N . ALA A 1 201 ? 16.627 5.123 1.473 1.00 53.97 201 ALA A N 1
ATOM 1631 C CA . ALA A 1 201 ? 15.618 4.486 0.640 1.00 53.97 201 ALA A CA 1
ATOM 1632 C C . ALA A 1 201 ? 15.987 4.590 -0.849 1.00 53.97 201 ALA A C 1
ATOM 1634 O O . ALA A 1 201 ? 16.383 5.655 -1.329 1.00 53.97 201 ALA A O 1
ATOM 1635 N N . GLY A 1 202 ? 15.825 3.485 -1.582 1.00 64.38 202 GLY A N 1
ATOM 1636 C CA . GLY A 1 202 ? 15.945 3.467 -3.037 1.00 64.38 202 GLY A CA 1
ATOM 1637 C C . GLY A 1 202 ? 14.956 4.428 -3.710 1.00 64.38 202 GLY A C 1
ATOM 1638 O O . GLY A 1 202 ? 13.947 4.861 -3.139 1.00 64.38 202 GLY A O 1
ATOM 1639 N N . ILE A 1 203 ? 15.250 4.796 -4.954 1.00 79.56 203 ILE A N 1
ATOM 1640 C CA . ILE A 1 203 ? 14.391 5.679 -5.755 1.00 79.56 203 ILE A CA 1
ATOM 1641 C C . ILE A 1 203 ? 13.202 4.880 -6.305 1.00 79.56 203 ILE A C 1
ATOM 1643 O O . ILE A 1 203 ? 12.070 5.375 -6.335 1.00 79.56 203 ILE A O 1
ATOM 1647 N N . VAL A 1 204 ? 13.470 3.634 -6.695 1.00 88.69 204 VAL A N 1
ATOM 1648 C CA . VAL A 1 204 ? 12.530 2.688 -7.300 1.00 88.69 204 VAL A CA 1
ATOM 1649 C C . VAL A 1 204 ? 12.618 1.353 -6.565 1.00 88.69 204 VAL A C 1
ATOM 1651 O O . VAL A 1 204 ? 13.718 0.881 -6.288 1.00 88.69 204 VAL A O 1
ATOM 1654 N N . ASP A 1 205 ? 11.475 0.728 -6.294 1.00 90.19 205 ASP A N 1
ATOM 1655 C CA . ASP A 1 205 ? 11.411 -0.541 -5.555 1.00 90.19 205 ASP A CA 1
ATOM 1656 C C . ASP A 1 205 ? 11.310 -1.748 -6.487 1.00 90.19 205 ASP A C 1
ATOM 1658 O O . ASP A 1 205 ? 11.722 -2.853 -6.143 1.00 90.19 205 ASP A O 1
ATOM 1662 N N . MET A 1 206 ? 10.796 -1.544 -7.700 1.00 93.25 206 MET A N 1
ATOM 1663 C CA . MET A 1 206 ? 10.717 -2.570 -8.736 1.00 93.25 206 MET A CA 1
ATOM 1664 C C . MET A 1 206 ? 10.745 -1.951 -10.127 1.00 93.25 206 MET A C 1
ATOM 1666 O O . MET A 1 206 ? 10.269 -0.837 -10.343 1.00 93.25 206 MET A O 1
ATOM 1670 N N . MET A 1 207 ? 11.283 -2.680 -11.095 1.00 95.06 207 MET A N 1
ATOM 1671 C CA . MET A 1 207 ? 11.299 -2.243 -12.484 1.00 95.06 207 MET A CA 1
ATOM 1672 C C . MET A 1 207 ? 11.007 -3.389 -13.436 1.00 95.06 207 MET A C 1
ATOM 1674 O O . MET A 1 207 ? 11.305 -4.549 -13.160 1.00 95.06 207 MET A O 1
ATOM 1678 N N . ALA A 1 208 ? 10.462 -3.032 -14.587 1.00 97.81 208 ALA A N 1
ATOM 1679 C CA . ALA A 1 208 ? 10.140 -3.937 -15.662 1.00 97.81 208 ALA A CA 1
ATOM 1680 C C . ALA A 1 208 ? 10.563 -3.343 -17.005 1.00 97.81 208 ALA A C 1
ATOM 1682 O O . ALA A 1 208 ? 10.413 -2.144 -17.243 1.00 97.81 208 ALA A O 1
ATOM 1683 N N . TRP A 1 209 ? 11.081 -4.184 -17.895 1.00 97.62 209 TRP A N 1
ATOM 1684 C CA . TRP A 1 209 ? 11.380 -3.816 -19.277 1.00 97.62 209 TRP A CA 1
ATOM 1685 C C . TRP A 1 209 ? 11.054 -4.976 -20.211 1.00 97.62 209 TRP A C 1
ATOM 1687 O O . TRP A 1 209 ? 11.243 -6.145 -19.866 1.00 97.62 209 TRP A O 1
ATOM 1697 N N . HIS A 1 210 ? 10.557 -4.664 -21.403 1.00 97.12 210 HIS A N 1
ATOM 1698 C CA . HIS A 1 210 ? 10.149 -5.676 -22.369 1.00 97.12 210 HIS A CA 1
ATOM 1699 C C . HIS A 1 210 ? 11.193 -5.816 -23.488 1.00 97.12 210 HIS A C 1
ATOM 1701 O O . HIS A 1 210 ? 11.331 -4.905 -24.306 1.00 97.12 210 HIS A O 1
ATOM 1707 N N . PRO A 1 211 ? 11.927 -6.942 -23.584 1.00 94.62 211 PRO A N 1
ATOM 1708 C CA . PRO A 1 211 ? 12.837 -7.179 -24.699 1.00 94.62 211 PRO A CA 1
ATOM 1709 C C . PRO A 1 211 ? 12.084 -7.199 -26.034 1.00 94.62 211 PRO A C 1
ATOM 1711 O O . PRO A 1 211 ? 11.028 -7.817 -26.143 1.00 94.62 211 PRO A O 1
ATOM 1714 N N . MET A 1 212 ? 12.645 -6.555 -27.058 1.00 94.81 212 MET A N 1
ATOM 1715 C CA . MET A 1 212 ? 12.024 -6.444 -28.389 1.00 94.81 212 MET A CA 1
ATOM 1716 C C . MET A 1 212 ? 12.703 -7.327 -29.453 1.00 94.81 212 MET A C 1
ATOM 1718 O O . MET A 1 212 ? 12.423 -7.197 -30.640 1.00 94.81 212 MET A O 1
ATOM 1722 N N . GLY A 1 213 ? 13.595 -8.235 -29.036 1.00 94.19 213 GLY A N 1
ATOM 1723 C CA . GLY A 1 213 ? 14.310 -9.155 -29.935 1.00 94.19 213 GLY A CA 1
ATOM 1724 C C . GLY A 1 213 ? 15.537 -8.562 -30.644 1.00 94.19 213 GLY A C 1
ATOM 1725 O O . GLY A 1 213 ? 16.106 -9.206 -31.518 1.00 94.19 213 GLY A O 1
ATOM 1726 N N . ASP A 1 214 ? 15.958 -7.357 -30.268 1.00 95.50 214 ASP A N 1
ATOM 1727 C CA . ASP A 1 214 ? 17.164 -6.673 -30.752 1.00 95.50 214 ASP A CA 1
ATOM 1728 C C . ASP A 1 214 ? 17.830 -5.891 -29.609 1.00 95.50 214 ASP A C 1
ATOM 1730 O O . ASP A 1 214 ? 17.344 -5.978 -28.485 1.00 95.50 214 ASP A O 1
ATOM 1734 N N . GLU A 1 215 ? 18.877 -5.099 -29.890 1.00 93.56 215 GLU A N 1
ATOM 1735 C CA . GLU A 1 215 ? 19.581 -4.224 -28.927 1.00 93.56 215 GLU A CA 1
ATOM 1736 C C . GLU A 1 215 ? 19.258 -2.720 -29.044 1.00 93.56 215 GLU A C 1
ATOM 1738 O O . GLU A 1 215 ? 19.961 -1.879 -28.484 1.00 93.56 215 GLU A O 1
ATOM 1743 N N . ARG A 1 216 ? 18.204 -2.345 -29.775 1.00 95.50 216 ARG A N 1
ATOM 1744 C CA . ARG A 1 216 ? 17.817 -0.938 -29.953 1.00 95.50 216 ARG A CA 1
ATOM 1745 C C . ARG A 1 216 ? 17.176 -0.378 -28.682 1.00 95.50 216 ARG A C 1
ATOM 1747 O O . ARG A 1 216 ? 16.575 -1.106 -27.889 1.00 95.50 216 ARG A O 1
ATOM 1754 N N . ASP A 1 217 ? 17.321 0.930 -28.495 1.00 94.69 217 ASP A N 1
ATOM 1755 C CA . ASP A 1 217 ? 16.647 1.693 -27.447 1.00 94.69 217 ASP A CA 1
ATOM 1756 C C . ASP A 1 217 ? 15.152 1.895 -27.760 1.00 94.69 217 ASP A C 1
ATOM 1758 O O . ASP A 1 217 ? 14.668 1.561 -28.842 1.00 94.69 217 ASP A O 1
ATOM 1762 N N . GLY A 1 218 ? 14.408 2.462 -26.805 1.00 94.88 218 GLY A N 1
ATOM 1763 C CA . GLY A 1 218 ? 12.964 2.686 -26.958 1.00 94.88 218 GLY A CA 1
ATOM 1764 C C . GLY A 1 218 ? 12.130 1.421 -26.756 1.00 94.88 218 GLY A C 1
ATOM 1765 O O . GLY A 1 218 ? 11.183 1.181 -27.503 1.00 94.88 218 GLY A O 1
ATOM 1766 N N . ILE A 1 219 ? 12.506 0.615 -25.763 1.00 96.12 219 ILE A N 1
ATOM 1767 C CA . ILE A 1 219 ? 11.754 -0.565 -25.328 1.00 96.12 219 ILE A CA 1
ATOM 1768 C C . ILE A 1 219 ? 10.731 -0.191 -24.247 1.00 96.12 219 ILE A C 1
ATOM 1770 O O . ILE A 1 219 ? 11.042 0.682 -23.438 1.00 96.12 219 ILE A O 1
ATOM 1774 N N . PRO A 1 220 ? 9.571 -0.870 -24.149 1.00 97.12 220 PRO A N 1
ATOM 1775 C CA . PRO A 1 220 ? 8.611 -0.637 -23.072 1.00 97.12 220 PRO A CA 1
ATOM 1776 C C . PRO A 1 220 ? 9.250 -0.798 -21.689 1.00 97.12 220 PRO A C 1
ATOM 1778 O O . PRO A 1 220 ? 9.948 -1.782 -21.437 1.00 97.12 220 PRO A O 1
ATOM 1781 N N . VAL A 1 221 ? 8.983 0.156 -20.795 1.00 97.25 221 VAL A N 1
ATOM 1782 C CA . VAL A 1 221 ? 9.502 0.187 -19.421 1.00 97.25 221 VAL A CA 1
ATOM 1783 C C . VAL A 1 221 ? 8.375 0.551 -18.463 1.00 97.25 221 VAL A C 1
ATOM 1785 O O . VAL A 1 221 ? 7.582 1.453 -18.744 1.00 97.25 221 VAL A O 1
ATOM 1788 N N . ALA A 1 222 ? 8.346 -0.113 -17.313 1.00 97.50 222 ALA A N 1
ATOM 1789 C CA . ALA A 1 222 ? 7.540 0.265 -16.164 1.00 97.50 222 ALA A CA 1
ATOM 1790 C C . ALA A 1 222 ? 8.409 0.296 -14.902 1.00 97.50 222 ALA A C 1
ATOM 1792 O O . ALA A 1 222 ? 9.329 -0.506 -14.752 1.00 97.50 222 ALA A O 1
ATOM 1793 N N . ILE A 1 223 ? 8.120 1.216 -13.990 1.00 95.50 223 ILE A N 1
ATOM 1794 C CA . ILE A 1 223 ? 8.792 1.323 -12.692 1.00 95.50 223 ILE A CA 1
ATOM 1795 C C . ILE A 1 223 ? 7.750 1.426 -11.589 1.00 95.50 223 ILE A C 1
ATOM 1797 O O . ILE A 1 223 ? 6.700 2.031 -11.794 1.00 95.50 223 ILE A O 1
ATOM 1801 N N . GLY A 1 224 ? 8.039 0.847 -10.432 1.00 94.19 224 GLY A N 1
ATOM 1802 C CA . GLY A 1 224 ? 7.152 0.818 -9.279 1.00 94.19 224 GLY A CA 1
ATOM 1803 C C . GLY A 1 224 ? 7.829 1.349 -8.023 1.00 94.19 224 GLY A C 1
ATOM 1804 O O . GLY A 1 224 ? 9.005 1.070 -7.778 1.00 94.19 224 GLY A O 1
ATOM 1805 N N . ARG A 1 225 ? 7.068 2.099 -7.226 1.00 91.44 225 ARG A N 1
ATOM 1806 C CA . ARG A 1 225 ? 7.433 2.499 -5.863 1.00 91.44 225 ARG A CA 1
ATOM 1807 C C . ARG A 1 225 ? 6.316 2.128 -4.899 1.00 91.44 225 ARG A C 1
ATOM 1809 O O . ARG A 1 225 ? 5.149 2.402 -5.180 1.00 91.44 225 ARG A O 1
ATOM 1816 N N . CYS A 1 226 ? 6.696 1.550 -3.777 1.00 91.81 226 CYS A N 1
ATOM 1817 C CA . CYS A 1 226 ? 5.858 1.222 -2.644 1.00 91.81 226 CYS A CA 1
ATOM 1818 C C . CYS A 1 226 ? 6.012 2.320 -1.595 1.00 91.81 226 CYS A C 1
ATOM 1820 O O . CYS A 1 226 ? 7.123 2.721 -1.251 1.00 91.81 226 CYS A O 1
ATOM 1822 N N . ASP A 1 227 ? 4.898 2.821 -1.078 1.00 88.75 227 ASP A N 1
ATOM 1823 C CA . ASP A 1 227 ? 4.913 3.878 -0.080 1.00 88.75 227 ASP A CA 1
ATOM 1824 C C . ASP A 1 227 ? 3.934 3.586 1.051 1.00 88.75 227 ASP A C 1
ATOM 1826 O O . ASP A 1 227 ? 2.723 3.582 0.858 1.00 88.75 227 ASP A O 1
ATOM 1830 N N . CYS A 1 228 ? 4.486 3.362 2.242 1.00 88.94 228 CYS A N 1
ATOM 1831 C CA . CYS A 1 228 ? 3.737 3.120 3.474 1.00 88.94 228 CYS A CA 1
ATOM 1832 C C . CYS A 1 228 ? 3.516 4.403 4.299 1.00 88.94 228 CYS A C 1
ATOM 1834 O O . CYS A 1 228 ? 3.055 4.344 5.440 1.00 88.94 228 CYS A O 1
ATOM 1836 N N . ALA A 1 229 ? 3.879 5.579 3.778 1.00 80.38 229 ALA A N 1
ATOM 1837 C CA . ALA A 1 229 ? 3.619 6.837 4.461 1.00 80.38 229 ALA A CA 1
ATOM 1838 C C . ALA A 1 229 ? 2.133 7.206 4.349 1.00 80.38 229 ALA A C 1
ATOM 1840 O O . ALA A 1 229 ? 1.655 7.557 3.276 1.00 80.38 229 ALA A O 1
ATOM 1841 N N . SER A 1 230 ? 1.401 7.189 5.468 1.00 74.38 230 SER A N 1
ATOM 1842 C CA . SER A 1 230 ? 0.026 7.718 5.527 1.00 74.38 230 SER A CA 1
ATOM 1843 C C . SER A 1 230 ? -0.039 9.228 5.334 1.00 74.38 230 SER A C 1
ATOM 1845 O O . SER A 1 230 ? -1.041 9.768 4.867 1.00 74.38 2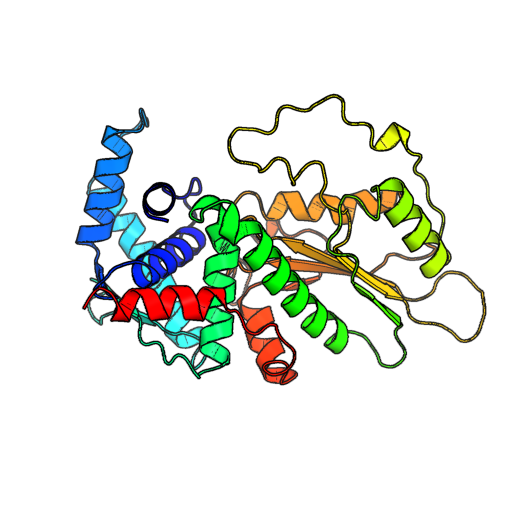30 SER A O 1
ATOM 1847 N N . GLU A 1 231 ? 1.039 9.925 5.678 1.00 70.81 231 GLU A N 1
ATOM 1848 C CA . GLU A 1 231 ? 1.129 11.375 5.607 1.00 70.81 231 GLU A CA 1
ATOM 1849 C C . GLU A 1 231 ? 1.993 11.802 4.437 1.00 70.81 231 GLU A C 1
ATOM 1851 O O . GLU A 1 231 ? 3.047 11.226 4.184 1.00 70.81 231 GLU A O 1
ATOM 1856 N N . HIS A 1 232 ? 1.537 12.831 3.723 1.00 70.94 232 HIS A N 1
ATOM 1857 C CA . HIS A 1 232 ? 2.209 13.326 2.523 1.00 70.94 232 HIS A CA 1
ATOM 1858 C C . HIS A 1 232 ? 2.448 12.240 1.452 1.00 70.94 232 HIS A C 1
ATOM 1860 O O . HIS A 1 232 ? 3.341 12.374 0.622 1.00 70.94 232 HIS A O 1
ATOM 1866 N N . TRP A 1 233 ? 1.604 11.202 1.402 1.00 74.69 233 TRP A N 1
ATOM 1867 C CA . TRP A 1 233 ? 1.659 10.142 0.382 1.00 74.69 233 TRP A CA 1
ATOM 1868 C C . TRP A 1 233 ? 1.733 10.705 -1.053 1.00 74.69 233 TRP A C 1
ATOM 1870 O O . TRP A 1 233 ? 2.427 10.185 -1.925 1.00 74.69 233 TRP A O 1
ATOM 1880 N N . TYR A 1 234 ? 1.081 11.846 -1.303 1.00 78.06 234 TYR A N 1
ATOM 1881 C CA . TYR A 1 234 ? 1.116 12.526 -2.596 1.00 78.06 234 TYR A CA 1
ATOM 1882 C C . TYR A 1 234 ? 2.487 13.130 -2.945 1.00 78.06 234 TYR A C 1
ATOM 1884 O O . TYR A 1 234 ? 2.854 13.161 -4.121 1.00 78.06 234 TYR A O 1
ATOM 1892 N N . SER A 1 235 ? 3.283 13.583 -1.966 1.00 78.38 235 SER A N 1
ATOM 1893 C CA . SER A 1 235 ? 4.615 14.136 -2.250 1.00 78.38 235 SER A CA 1
ATOM 1894 C C . SER A 1 235 ? 5.608 13.052 -2.645 1.00 78.38 235 SER A C 1
ATOM 1896 O O . SER A 1 235 ? 6.496 13.302 -3.455 1.00 78.38 235 SER A O 1
ATOM 1898 N N . ASN A 1 236 ? 5.434 11.831 -2.147 1.00 78.00 236 ASN A N 1
ATOM 1899 C CA . ASN A 1 236 ? 6.351 10.725 -2.420 1.00 78.00 236 ASN A CA 1
ATOM 1900 C C . ASN A 1 236 ? 6.263 10.218 -3.868 1.00 78.00 236 ASN A C 1
ATOM 1902 O O . ASN A 1 236 ? 7.226 9.651 -4.389 1.00 78.00 236 ASN A O 1
ATOM 1906 N N . GLN A 1 237 ? 5.159 10.502 -4.566 1.00 82.56 237 GLN A N 1
ATOM 1907 C CA . GLN A 1 237 ? 5.040 10.272 -6.009 1.00 82.56 237 GLN A CA 1
ATOM 1908 C C . GLN A 1 237 ? 6.051 11.109 -6.809 1.00 82.56 237 GLN A C 1
ATOM 1910 O O . GLN A 1 237 ? 6.494 10.680 -7.876 1.00 82.56 237 GLN A O 1
ATOM 1915 N N . GLN A 1 238 ? 6.455 12.281 -6.296 1.00 80.12 238 GLN A N 1
ATOM 1916 C CA . GLN A 1 238 ? 7.394 13.176 -6.979 1.00 80.12 238 GLN A CA 1
ATOM 1917 C C . GLN A 1 238 ? 8.757 12.527 -7.202 1.00 80.12 238 GLN A C 1
ATOM 1919 O O . GLN A 1 238 ? 9.409 12.831 -8.195 1.00 80.12 238 GLN A O 1
ATOM 1924 N N . THR A 1 239 ? 9.167 11.585 -6.350 1.00 80.69 239 THR A N 1
ATOM 1925 C CA . THR A 1 239 ? 10.422 10.847 -6.531 1.00 80.69 239 THR A CA 1
ATOM 1926 C C . THR A 1 239 ? 10.453 10.102 -7.869 1.00 80.69 239 THR A C 1
ATOM 1928 O O . THR A 1 239 ? 11.440 10.192 -8.595 1.00 80.69 239 THR A O 1
ATOM 1931 N N . LEU A 1 240 ? 9.349 9.448 -8.255 1.00 82.94 240 LEU A N 1
ATOM 1932 C CA . LEU A 1 240 ? 9.235 8.789 -9.563 1.00 82.94 240 LEU A CA 1
ATOM 1933 C C . LEU A 1 240 ? 9.147 9.798 -10.714 1.00 82.94 240 LEU A C 1
ATOM 1935 O O . LEU A 1 240 ? 9.720 9.584 -11.779 1.00 82.94 240 LEU A O 1
ATOM 1939 N N . LEU A 1 241 ? 8.442 10.913 -10.510 1.00 84.00 241 LEU A N 1
ATOM 1940 C CA . LEU A 1 241 ? 8.270 11.936 -11.546 1.00 84.00 241 LEU A CA 1
ATOM 1941 C C . LEU A 1 241 ? 9.586 12.662 -11.863 1.00 84.00 241 LEU A C 1
ATOM 1943 O O . LEU A 1 241 ? 9.888 12.920 -13.033 1.00 84.00 241 LEU A O 1
ATOM 1947 N N . ASN A 1 242 ? 10.390 12.921 -10.831 1.00 85.81 242 ASN A N 1
ATOM 1948 C CA . ASN A 1 242 ? 11.688 13.582 -10.922 1.00 85.81 242 ASN A CA 1
ATOM 1949 C C . ASN A 1 242 ? 12.774 12.683 -11.523 1.00 85.81 242 ASN A C 1
ATOM 1951 O O . ASN A 1 242 ? 13.790 13.199 -11.991 1.00 85.81 242 ASN A O 1
ATOM 1955 N N . LEU A 1 243 ? 12.556 11.366 -11.596 1.00 88.38 243 LEU A N 1
ATOM 1956 C CA . LEU A 1 243 ? 13.516 10.425 -12.176 1.00 88.38 243 LEU A CA 1
ATOM 1957 C C . LEU A 1 243 ? 13.843 10.742 -13.645 1.00 88.38 243 LEU A C 1
ATOM 1959 O O . LEU A 1 243 ? 14.957 10.485 -14.086 1.00 88.38 243 LEU A O 1
ATOM 1963 N N . ASN A 1 244 ? 12.942 11.398 -14.386 1.00 87.88 244 ASN A N 1
ATOM 1964 C CA . ASN A 1 244 ? 13.218 11.870 -15.753 1.00 87.88 244 ASN A CA 1
ATOM 1965 C C . ASN A 1 244 ? 14.382 12.873 -15.844 1.00 87.88 244 ASN A C 1
ATOM 1967 O O . ASN A 1 244 ? 14.941 13.069 -16.920 1.00 87.88 244 ASN A O 1
ATOM 1971 N N . THR A 1 245 ? 14.751 13.520 -14.735 1.00 88.75 245 THR A N 1
ATOM 1972 C CA . THR A 1 245 ? 15.919 14.414 -14.688 1.00 88.75 245 THR A CA 1
ATOM 1973 C C . THR A 1 245 ? 17.235 13.647 -14.534 1.00 88.75 245 THR A C 1
ATOM 1975 O O . THR A 1 245 ? 18.288 14.167 -14.888 1.00 88.75 245 THR A O 1
ATOM 1978 N N . GLN A 1 246 ? 17.175 12.400 -14.058 1.00 90.94 246 GLN A N 1
ATOM 1979 C CA . GLN A 1 246 ? 18.335 11.569 -13.722 1.00 90.94 246 GLN A CA 1
ATOM 1980 C C . GLN A 1 246 ? 18.485 10.353 -14.649 1.00 90.94 246 GLN A C 1
ATOM 1982 O O . GLN A 1 246 ? 19.573 9.795 -14.763 1.00 90.94 246 GLN A O 1
ATOM 1987 N N . LEU A 1 247 ? 17.419 9.942 -15.335 1.00 93.38 247 LEU A N 1
ATOM 1988 C CA . LEU A 1 247 ? 17.390 8.820 -16.265 1.00 93.38 247 LEU A CA 1
ATOM 1989 C C . LEU A 1 247 ? 16.717 9.250 -17.569 1.00 93.38 247 LEU A C 1
ATOM 1991 O O . LEU A 1 247 ? 15.543 9.607 -17.591 1.00 93.38 247 LEU A O 1
ATOM 1995 N N . TYR A 1 248 ? 17.453 9.159 -18.672 1.00 94.56 248 TYR A N 1
ATOM 1996 C CA . TYR A 1 248 ? 16.919 9.378 -20.010 1.00 94.56 248 TYR A CA 1
ATOM 1997 C C . TYR A 1 248 ? 16.591 8.052 -20.694 1.00 94.56 248 TYR A C 1
ATOM 1999 O O . TYR A 1 248 ? 17.434 7.160 -20.771 1.00 94.56 248 TYR A O 1
ATOM 2007 N N . THR A 1 249 ? 15.394 7.959 -21.263 1.00 94.31 249 THR A N 1
ATOM 2008 C CA . THR A 1 249 ? 14.967 6.893 -22.179 1.00 94.31 249 THR A CA 1
ATOM 2009 C C . THR A 1 249 ? 14.291 7.531 -23.398 1.00 94.31 249 THR A C 1
ATOM 2011 O O . THR A 1 249 ? 13.879 8.691 -23.355 1.00 94.31 249 THR A O 1
ATOM 2014 N N . ARG A 1 250 ? 14.193 6.805 -24.520 1.00 94.00 250 ARG A N 1
ATOM 2015 C CA . ARG A 1 250 ? 13.627 7.361 -25.766 1.00 94.00 250 ARG A CA 1
ATOM 2016 C C . ARG A 1 250 ? 12.117 7.636 -25.686 1.00 94.00 250 ARG A C 1
ATOM 2018 O O . ARG A 1 250 ? 11.624 8.482 -26.428 1.00 94.00 250 ARG A O 1
ATOM 2025 N N . HIS A 1 251 ? 11.390 6.957 -24.802 1.00 90.94 251 HIS A N 1
ATOM 2026 C CA . HIS A 1 251 ? 9.975 7.213 -24.540 1.00 90.94 251 HIS A CA 1
ATOM 2027 C C . HIS A 1 251 ? 9.694 7.181 -23.030 1.00 90.94 251 HIS A C 1
ATOM 2029 O O . HIS A 1 251 ? 10.427 6.517 -22.303 1.00 90.94 251 HIS A O 1
ATOM 2035 N N . PRO A 1 252 ? 8.617 7.820 -22.543 1.00 90.75 252 PRO A N 1
ATOM 2036 C CA . PRO A 1 252 ? 8.240 7.746 -21.133 1.00 90.75 252 PRO A CA 1
ATOM 2037 C C . PRO A 1 252 ? 7.985 6.305 -20.679 1.00 90.75 252 PRO A C 1
ATOM 2039 O O . PRO A 1 252 ? 7.394 5.518 -21.419 1.00 90.75 252 PRO A O 1
ATOM 2042 N N . TRP A 1 253 ? 8.388 5.966 -19.461 1.00 94.44 253 TRP A N 1
ATOM 2043 C CA . TRP A 1 253 ? 8.002 4.715 -18.809 1.00 94.44 253 TRP A CA 1
ATOM 2044 C C . TRP A 1 253 ? 6.653 4.856 -18.091 1.00 94.44 253 TRP A C 1
ATOM 2046 O O . TRP A 1 253 ? 6.202 5.961 -17.779 1.00 94.44 253 TRP A O 1
ATOM 2056 N N . ALA A 1 254 ? 6.011 3.727 -17.795 1.00 96.12 254 ALA A N 1
ATOM 2057 C CA . ALA A 1 254 ? 4.843 3.694 -16.921 1.00 96.12 254 ALA A CA 1
ATOM 2058 C C . ALA A 1 254 ? 5.282 3.779 -15.448 1.00 96.12 254 ALA A C 1
ATOM 2060 O O . ALA A 1 254 ? 6.099 2.979 -14.997 1.00 96.12 254 ALA A O 1
ATOM 2061 N N . ASN A 1 255 ? 4.744 4.739 -14.694 1.00 95.62 255 ASN A N 1
ATOM 2062 C CA . ASN A 1 255 ? 4.998 4.863 -13.256 1.00 95.62 255 ASN A CA 1
ATOM 2063 C C . ASN A 1 255 ? 3.890 4.157 -12.479 1.00 95.62 255 ASN A C 1
ATOM 2065 O O . ASN A 1 255 ? 2.731 4.516 -12.648 1.00 95.62 255 ASN A O 1
ATOM 2069 N N . TYR A 1 256 ? 4.232 3.227 -11.599 1.00 96.94 256 TYR A N 1
ATOM 2070 C CA . TYR A 1 256 ? 3.320 2.571 -10.669 1.00 96.94 256 TYR A CA 1
ATOM 2071 C C . TYR A 1 256 ? 3.607 3.071 -9.253 1.00 96.94 256 TYR A C 1
ATOM 2073 O O . TYR A 1 256 ? 4.759 3.101 -8.818 1.00 96.94 256 TYR A O 1
ATOM 2081 N N . HIS A 1 257 ? 2.565 3.474 -8.534 1.00 95.12 257 HIS A N 1
ATOM 2082 C CA . HIS A 1 257 ? 2.669 3.873 -7.134 1.00 95.12 257 HIS A CA 1
ATOM 2083 C C . HIS A 1 257 ? 1.732 3.003 -6.304 1.00 95.12 257 HIS A C 1
ATOM 2085 O O . HIS A 1 257 ? 0.518 3.045 -6.504 1.00 95.12 257 HIS A O 1
ATOM 2091 N N . PHE A 1 258 ? 2.302 2.213 -5.402 1.00 95.56 258 PHE A N 1
ATOM 2092 C CA . PHE A 1 258 ? 1.571 1.313 -4.523 1.00 95.56 258 PHE A CA 1
ATOM 2093 C C . PHE A 1 258 ? 1.454 1.944 -3.141 1.00 95.56 258 PHE A C 1
ATOM 2095 O O . PHE A 1 258 ? 2.468 2.259 -2.518 1.00 95.56 258 PHE A O 1
ATOM 2102 N N . SER A 1 259 ? 0.226 2.109 -2.661 1.00 94.69 259 SER A N 1
ATOM 2103 C CA . SER A 1 259 ? -0.072 2.681 -1.354 1.00 94.69 259 SER A CA 1
ATOM 2104 C C . SER A 1 259 ? -1.022 1.761 -0.585 1.00 94.69 259 SER A C 1
ATOM 2106 O O . SER A 1 259 ? -2.039 1.338 -1.135 1.00 94.69 259 SER A O 1
ATOM 2108 N N . PRO A 1 260 ? -0.741 1.454 0.691 1.00 95.75 260 PRO A N 1
ATOM 2109 C CA . PRO A 1 260 ? -1.626 0.650 1.521 1.00 95.75 260 PRO A CA 1
ATOM 2110 C C . PRO A 1 260 ? -2.840 1.442 2.021 1.00 95.75 260 PRO A C 1
ATOM 2112 O O . PRO A 1 260 ? -3.705 0.863 2.676 1.00 95.75 260 PRO A O 1
ATOM 2115 N N . ILE A 1 261 ? -2.895 2.754 1.766 1.00 93.50 261 ILE A N 1
ATOM 2116 C CA . ILE A 1 261 ? -3.988 3.642 2.167 1.00 93.50 261 ILE A CA 1
ATOM 2117 C C . ILE A 1 261 ? -5.207 3.352 1.293 1.00 93.50 261 ILE A C 1
ATOM 2119 O O . ILE A 1 261 ? -5.089 3.144 0.086 1.00 93.50 261 ILE A O 1
ATOM 2123 N N . ASP A 1 262 ? -6.389 3.363 1.896 1.00 92.88 262 ASP A N 1
ATOM 2124 C CA . ASP A 1 262 ? -7.644 3.343 1.152 1.00 92.88 262 ASP A CA 1
ATOM 2125 C C . ASP A 1 262 ? -8.047 4.770 0.773 1.00 92.88 262 ASP A C 1
ATOM 2127 O O . ASP A 1 262 ? -8.476 5.560 1.616 1.00 92.88 262 ASP A O 1
ATOM 2131 N N . LEU A 1 263 ? -7.877 5.092 -0.507 1.00 90.94 263 LEU A N 1
ATOM 2132 C CA . LEU A 1 263 ? -8.212 6.393 -1.074 1.00 90.94 263 LEU A CA 1
ATOM 2133 C C . LEU A 1 263 ? -9.586 6.375 -1.750 1.00 90.94 263 LEU A C 1
ATOM 2135 O O . LEU A 1 263 ? -9.933 7.345 -2.415 1.00 90.94 263 LEU A O 1
ATOM 2139 N N . TYR A 1 264 ? -10.376 5.311 -1.610 1.00 86.81 264 TYR A N 1
ATOM 2140 C CA . TYR A 1 264 ? -11.683 5.224 -2.246 1.00 86.81 264 TYR A CA 1
ATOM 2141 C C . TYR A 1 264 ? -12.655 6.296 -1.726 1.00 86.81 264 TYR A C 1
ATOM 2143 O O . TYR A 1 264 ? -12.736 6.578 -0.528 1.00 86.81 264 TYR A O 1
ATOM 2151 N N . THR A 1 265 ? -13.449 6.866 -2.634 1.00 84.62 265 THR A N 1
ATOM 2152 C CA . THR A 1 265 ? -14.586 7.736 -2.299 1.00 84.62 265 THR A CA 1
ATOM 2153 C C . THR A 1 265 ? -15.901 7.116 -2.755 1.00 84.62 265 THR A C 1
ATOM 2155 O O . THR A 1 265 ? -15.951 6.381 -3.740 1.00 84.62 265 THR A O 1
ATOM 2158 N N . ALA A 1 266 ? -17.007 7.471 -2.094 1.00 77.06 266 ALA A N 1
ATOM 2159 C CA . ALA A 1 266 ? -18.350 7.015 -2.469 1.00 77.06 266 ALA A CA 1
ATOM 2160 C C . ALA A 1 266 ? -18.725 7.326 -3.938 1.00 77.06 266 ALA A C 1
ATOM 2162 O O . ALA A 1 266 ? -19.537 6.620 -4.535 1.00 77.06 266 ALA A O 1
ATOM 2163 N N . GLU A 1 267 ? -18.091 8.331 -4.549 1.00 80.75 267 GLU A N 1
ATOM 2164 C CA . GLU A 1 267 ? -18.247 8.702 -5.963 1.00 80.75 267 GLU A CA 1
ATOM 2165 C C . GLU A 1 267 ? -17.452 7.802 -6.930 1.00 80.75 267 GLU A C 1
ATOM 2167 O O . GLU A 1 267 ? -17.378 8.089 -8.124 1.00 80.75 267 GLU A O 1
ATOM 2172 N N . LYS A 1 268 ? -16.864 6.701 -6.438 1.00 79.06 268 LYS A N 1
ATOM 2173 C CA . LYS A 1 268 ? -15.989 5.783 -7.191 1.00 79.06 268 LYS A CA 1
ATOM 2174 C C . LYS A 1 268 ? -14.727 6.460 -7.742 1.00 79.06 268 LYS A C 1
ATOM 2176 O O . LYS A 1 268 ? -14.176 6.019 -8.751 1.00 79.06 268 LYS A O 1
ATOM 2181 N N . GLY A 1 269 ? -14.287 7.534 -7.093 1.00 86.44 269 GLY A N 1
ATOM 2182 C CA . GLY A 1 269 ? -13.040 8.231 -7.387 1.00 86.44 269 GLY A CA 1
ATOM 2183 C C . GLY A 1 269 ? -11.999 8.018 -6.293 1.00 86.44 269 GLY A C 1
ATOM 2184 O O . GLY A 1 269 ? -12.205 7.243 -5.358 1.00 86.44 269 GLY A O 1
ATOM 2185 N N . TRP A 1 270 ? -10.891 8.749 -6.405 1.00 90.75 270 TRP A N 1
ATOM 2186 C CA . TRP A 1 270 ? -9.891 8.839 -5.345 1.00 90.75 270 TRP A CA 1
ATOM 2187 C C . TRP A 1 270 ? -10.069 10.094 -4.501 1.00 90.75 270 TRP A C 1
ATOM 2189 O O . TRP A 1 270 ? -10.321 11.190 -5.013 1.00 90.75 270 TRP A O 1
ATOM 2199 N N . ALA A 1 271 ? -9.859 9.951 -3.200 1.00 88.56 271 ALA A N 1
ATOM 2200 C CA . ALA A 1 271 ? -9.691 11.055 -2.286 1.00 88.56 271 ALA A CA 1
ATOM 2201 C C . ALA A 1 271 ? -8.466 11.859 -2.729 1.00 88.56 271 ALA A C 1
ATOM 2203 O O . ALA A 1 271 ? -7.428 11.295 -3.075 1.00 88.56 271 ALA A O 1
ATOM 2204 N N . LEU A 1 272 ? -8.597 13.189 -2.728 1.00 87.12 272 LEU A N 1
ATOM 2205 C CA . LEU A 1 272 ? -7.535 14.100 -3.169 1.00 87.12 272 LEU A CA 1
ATOM 2206 C C . LEU A 1 272 ? -7.071 13.815 -4.610 1.00 87.12 272 LEU A C 1
ATOM 2208 O O . LEU A 1 272 ? -5.884 13.894 -4.912 1.00 87.12 272 LEU A O 1
ATOM 2212 N N . ASN A 1 273 ? -8.003 13.505 -5.519 1.00 89.38 273 ASN A N 1
ATOM 2213 C CA . ASN A 1 273 ? -7.701 13.169 -6.916 1.00 89.38 273 ASN A CA 1
ATOM 2214 C C . ASN A 1 273 ? -6.802 14.204 -7.629 1.00 89.38 273 ASN A C 1
ATOM 2216 O O . ASN A 1 273 ? -5.974 13.851 -8.460 1.00 89.38 273 ASN A O 1
ATOM 2220 N N . ASN A 1 274 ? -6.921 15.488 -7.278 1.00 89.69 274 ASN A N 1
ATOM 2221 C CA . ASN A 1 274 ? -6.080 16.564 -7.816 1.00 89.69 274 ASN A CA 1
ATOM 2222 C C . ASN A 1 274 ? -4.610 16.521 -7.348 1.00 89.69 274 ASN A C 1
ATOM 2224 O O . ASN A 1 274 ? -3.789 17.248 -7.900 1.00 89.69 274 ASN A O 1
ATOM 2228 N N . GLN A 1 275 ? -4.286 15.713 -6.336 1.00 89.50 275 GLN A N 1
ATOM 2229 C CA . GLN A 1 275 ? -2.929 15.485 -5.830 1.00 89.50 275 GLN A CA 1
ATOM 2230 C C . GLN A 1 275 ? -2.264 14.252 -6.459 1.00 89.50 275 GLN A C 1
ATOM 2232 O O . GLN A 1 275 ? -1.071 14.031 -6.255 1.00 89.50 275 GLN A O 1
ATOM 2237 N N . ILE A 1 276 ? -3.007 13.437 -7.217 1.00 90.50 276 ILE A N 1
ATOM 2238 C CA . ILE A 1 276 ? -2.455 12.261 -7.894 1.00 90.50 276 ILE A CA 1
ATOM 2239 C C . ILE A 1 276 ? -1.658 12.721 -9.118 1.00 90.50 276 ILE A C 1
ATOM 2241 O O . ILE A 1 276 ? -2.168 13.413 -9.999 1.00 90.50 276 ILE A O 1
ATOM 2245 N N . GLY A 1 277 ? -0.379 12.346 -9.155 1.00 89.50 277 GLY A N 1
ATOM 2246 C CA . GLY A 1 277 ? 0.542 12.679 -10.234 1.00 89.50 277 GLY A CA 1
ATOM 2247 C C . GLY A 1 277 ? 0.361 11.807 -11.479 1.00 89.50 277 GLY A C 1
ATOM 2248 O O . GLY A 1 277 ? -0.638 11.117 -11.668 1.00 89.50 277 GLY A O 1
ATOM 2249 N N . ARG A 1 278 ? 1.372 11.803 -12.357 1.00 91.44 278 ARG A N 1
ATOM 2250 C CA . ARG A 1 278 ? 1.400 10.948 -13.561 1.00 91.44 278 ARG A CA 1
ATOM 2251 C C . ARG A 1 278 ? 1.810 9.513 -13.216 1.00 91.44 278 ARG A C 1
ATOM 2253 O O . ARG A 1 278 ? 2.878 9.053 -13.631 1.00 91.44 278 ARG A O 1
ATOM 2260 N N . VAL A 1 279 ? 0.967 8.839 -12.438 1.00 93.75 279 VAL A N 1
ATOM 2261 C CA . VAL A 1 279 ? 1.176 7.473 -11.949 1.00 93.75 279 VAL A CA 1
ATOM 2262 C C . VAL A 1 279 ? -0.066 6.606 -12.150 1.00 93.75 279 VAL A C 1
ATOM 2264 O O . VAL A 1 279 ? -1.198 7.083 -12.152 1.00 93.75 279 VAL A O 1
ATOM 2267 N N . ILE A 1 280 ? 0.155 5.306 -12.284 1.00 96.00 280 ILE A N 1
ATOM 2268 C CA . ILE A 1 280 ? -0.838 4.257 -12.111 1.00 96.00 280 ILE A CA 1
ATOM 2269 C C . ILE A 1 280 ? -0.877 3.976 -10.609 1.00 96.00 280 ILE A C 1
ATOM 2271 O O . ILE A 1 280 ? 0.012 3.321 -10.065 1.00 96.00 280 ILE A O 1
ATOM 2275 N N . LEU A 1 281 ? -1.872 4.547 -9.933 1.00 95.12 281 LEU A N 1
ATOM 2276 C CA . LEU A 1 281 ? -2.059 4.388 -8.495 1.00 95.12 281 LEU A CA 1
ATOM 2277 C C . LEU A 1 281 ? -2.710 3.037 -8.181 1.00 95.12 281 LEU A C 1
ATOM 2279 O O . LEU A 1 281 ? -3.760 2.703 -8.741 1.00 95.12 281 LEU A O 1
ATOM 2283 N N . LEU A 1 282 ? -2.102 2.286 -7.270 1.00 96.62 282 LEU A N 1
ATOM 2284 C CA . LEU A 1 282 ? -2.667 1.101 -6.638 1.00 96.62 282 LEU A CA 1
ATOM 2285 C C . LEU A 1 282 ? -2.813 1.392 -5.150 1.00 96.62 282 LEU A C 1
ATOM 2287 O O . LEU A 1 282 ? -1.857 1.270 -4.392 1.00 96.62 282 LEU A O 1
ATOM 2291 N N . ASP A 1 283 ? -4.004 1.833 -4.765 1.00 95.31 283 ASP A N 1
ATOM 2292 C CA . ASP A 1 283 ? -4.414 1.991 -3.374 1.00 95.31 283 ASP A CA 1
ATOM 2293 C C . ASP A 1 283 ? -4.909 0.651 -2.801 1.00 95.31 283 ASP A C 1
ATOM 2295 O O . ASP A 1 283 ? -4.959 -0.361 -3.512 1.00 95.31 283 ASP A O 1
ATOM 2299 N N . ARG A 1 284 ? -5.313 0.629 -1.523 1.00 95.94 284 ARG A N 1
ATOM 2300 C CA . ARG A 1 284 ? -5.789 -0.597 -0.858 1.00 95.94 284 ARG A CA 1
ATOM 2301 C C . ARG A 1 284 ? -6.860 -1.332 -1.663 1.00 95.94 284 ARG A C 1
ATOM 2303 O O . ARG A 1 284 ? -6.771 -2.550 -1.818 1.00 95.94 284 ARG A O 1
ATOM 2310 N N . TYR A 1 285 ? -7.844 -0.609 -2.196 1.00 95.19 285 TYR A N 1
ATOM 2311 C CA . TYR A 1 285 ? -8.930 -1.202 -2.974 1.00 95.19 285 TYR A CA 1
ATOM 2312 C C . TYR A 1 285 ? -8.414 -1.983 -4.180 1.00 95.19 285 TYR A C 1
ATOM 2314 O O . TYR A 1 285 ? -8.761 -3.155 -4.361 1.00 95.19 285 TYR A O 1
ATOM 2322 N N . ARG A 1 286 ? -7.533 -1.370 -4.978 1.00 95.81 286 ARG A N 1
ATOM 2323 C CA . ARG A 1 286 ? -6.930 -2.038 -6.136 1.00 95.81 286 ARG A CA 1
ATOM 2324 C C . ARG A 1 286 ? -6.019 -3.185 -5.733 1.00 95.81 286 ARG A C 1
ATOM 2326 O O . ARG A 1 286 ? -6.099 -4.234 -6.357 1.00 95.81 286 ARG A O 1
ATOM 2333 N N . ILE A 1 287 ? -5.193 -3.006 -4.704 1.00 97.75 287 ILE A N 1
ATOM 2334 C CA . ILE A 1 287 ? -4.281 -4.046 -4.209 1.00 97.75 287 ILE A CA 1
ATOM 2335 C C . ILE A 1 287 ? -5.064 -5.308 -3.840 1.00 97.75 287 ILE A C 1
ATOM 2337 O O . ILE A 1 287 ? -4.735 -6.389 -4.318 1.00 97.75 287 ILE A O 1
ATOM 2341 N N . LEU A 1 288 ? -6.128 -5.174 -3.046 1.00 97.06 288 LEU A N 1
ATOM 2342 C CA . LEU A 1 288 ? -6.919 -6.318 -2.591 1.00 97.06 288 LEU A CA 1
ATOM 2343 C C . LEU A 1 288 ? -7.725 -6.962 -3.723 1.00 97.06 288 LEU A C 1
ATOM 2345 O O . LEU A 1 288 ? -7.738 -8.185 -3.844 1.00 97.06 288 LEU A O 1
ATOM 2349 N N . THR A 1 289 ? -8.345 -6.151 -4.583 1.00 95.56 289 THR A N 1
ATOM 2350 C CA . THR A 1 289 ? -9.138 -6.656 -5.715 1.00 95.56 289 THR A CA 1
ATOM 2351 C C . THR A 1 289 ? -8.264 -7.397 -6.725 1.00 95.56 289 THR A C 1
ATOM 2353 O O . THR A 1 289 ? -8.611 -8.492 -7.155 1.00 95.56 289 THR A O 1
ATOM 2356 N N . LEU A 1 290 ? -7.102 -6.836 -7.071 1.00 97.44 290 LEU A N 1
ATOM 2357 C CA . LEU A 1 290 ? -6.164 -7.477 -7.992 1.00 97.44 290 LEU A CA 1
ATOM 2358 C C . LEU A 1 290 ? -5.501 -8.701 -7.360 1.00 97.44 290 LEU A C 1
ATOM 2360 O O . LEU A 1 290 ? -5.204 -9.659 -8.067 1.00 97.44 290 LEU A O 1
ATOM 2364 N N . ALA A 1 291 ? -5.291 -8.703 -6.040 1.00 97.25 291 ALA A N 1
ATOM 2365 C CA . ALA A 1 291 ? -4.783 -9.887 -5.361 1.00 97.25 291 ALA A CA 1
ATOM 2366 C C . ALA A 1 291 ? -5.764 -11.064 -5.463 1.00 97.25 291 ALA A C 1
ATOM 2368 O O . ALA A 1 291 ? -5.336 -12.206 -5.636 1.00 97.25 291 ALA A O 1
ATOM 2369 N N . GLU A 1 292 ? -7.070 -10.777 -5.405 1.00 95.69 292 GLU A N 1
ATOM 2370 C CA . GLU A 1 292 ? -8.112 -11.764 -5.679 1.00 95.69 292 GLU A CA 1
ATOM 2371 C C . GLU A 1 292 ? -8.099 -12.214 -7.139 1.00 95.69 292 GLU A C 1
ATOM 2373 O O . GLU A 1 292 ? -8.064 -13.413 -7.407 1.00 95.69 292 GLU A O 1
ATOM 2378 N N . GLU A 1 293 ? -8.104 -11.260 -8.070 1.00 96.81 293 GLU A N 1
ATOM 2379 C CA . GLU A 1 293 ? -8.173 -11.518 -9.511 1.00 96.81 293 GLU A CA 1
ATOM 2380 C C . GLU A 1 293 ? -7.010 -12.384 -10.011 1.00 96.81 293 GLU A C 1
ATOM 2382 O O . GLU A 1 293 ? -7.209 -13.297 -10.812 1.00 96.81 293 GLU A O 1
ATOM 2387 N N . TYR A 1 294 ? -5.804 -12.129 -9.502 1.00 97.31 294 TYR A N 1
ATOM 2388 C CA . TYR A 1 294 ? -4.595 -12.868 -9.860 1.00 97.31 294 TYR A CA 1
ATOM 2389 C C . TYR A 1 294 ? -4.298 -14.056 -8.937 1.00 97.31 294 TYR A C 1
ATOM 2391 O O . TYR A 1 294 ? -3.299 -14.740 -9.139 1.00 97.31 294 TYR A O 1
ATOM 2399 N N . PHE A 1 295 ? -5.149 -14.329 -7.942 1.00 95.56 295 PHE A N 1
ATOM 2400 C CA . PHE A 1 295 ? -5.002 -15.443 -6.997 1.00 95.56 295 PHE A CA 1
ATOM 2401 C C . PHE A 1 295 ? -3.649 -15.494 -6.256 1.00 95.56 295 PHE A C 1
ATOM 2403 O O . PHE A 1 295 ? -3.193 -16.572 -5.878 1.00 95.56 295 PHE A O 1
ATOM 2410 N N . ILE A 1 296 ? -3.027 -14.342 -5.977 1.00 95.38 296 ILE A N 1
ATOM 2411 C CA . ILE A 1 296 ? -1.648 -14.277 -5.441 1.00 95.38 296 ILE A CA 1
ATOM 2412 C C . ILE A 1 296 ? -1.539 -14.568 -3.940 1.00 95.38 296 ILE A C 1
ATOM 2414 O O . ILE A 1 296 ? -0.468 -14.425 -3.362 1.00 95.38 296 ILE A O 1
ATOM 2418 N N . TYR A 1 297 ? -2.625 -14.934 -3.257 1.00 93.12 297 TYR A N 1
ATOM 2419 C CA . TYR A 1 297 ? -2.619 -15.098 -1.797 1.00 93.12 297 TYR A CA 1
ATOM 2420 C C . TYR A 1 297 ? -1.641 -16.163 -1.278 1.00 93.12 297 TYR A C 1
ATOM 2422 O O . TYR A 1 297 ? -1.316 -16.142 -0.097 1.00 93.12 297 TYR A O 1
ATOM 2430 N N . ASN A 1 298 ? -1.196 -17.085 -2.135 1.00 88.94 298 ASN A N 1
ATOM 2431 C CA . ASN A 1 298 ? -0.174 -18.079 -1.796 1.00 88.94 298 ASN A CA 1
ATOM 2432 C C . ASN A 1 298 ? 1.255 -17.611 -2.129 1.00 88.94 298 ASN A C 1
ATOM 2434 O O . ASN A 1 298 ? 2.209 -18.278 -1.744 1.00 88.94 298 ASN A O 1
ATOM 2438 N N . ASP A 1 299 ? 1.391 -16.499 -2.854 1.00 92.00 299 ASP A N 1
ATOM 2439 C CA . ASP A 1 299 ? 2.664 -15.940 -3.325 1.00 92.00 299 ASP A CA 1
ATOM 2440 C C . ASP A 1 299 ? 3.074 -14.678 -2.546 1.00 92.00 299 ASP A C 1
ATOM 2442 O O . ASP A 1 299 ? 4.204 -14.197 -2.681 1.00 92.00 299 ASP A O 1
ATOM 2446 N N . VAL A 1 300 ? 2.157 -14.116 -1.749 1.00 91.62 300 VAL A N 1
ATOM 2447 C CA . VAL A 1 300 ? 2.448 -13.026 -0.808 1.00 91.62 300 VAL A CA 1
ATOM 2448 C C . VAL A 1 300 ? 3.159 -13.567 0.441 1.00 91.62 300 VAL A C 1
ATOM 2450 O O . VAL A 1 300 ? 3.023 -14.749 0.755 1.00 91.62 300 VAL A O 1
ATOM 2453 N N . PRO A 1 301 ? 3.902 -12.723 1.179 1.00 91.12 301 PRO A N 1
ATOM 2454 C CA . PRO A 1 301 ? 4.555 -13.134 2.420 1.00 91.12 301 PRO A CA 1
ATOM 2455 C C . PRO A 1 301 ? 3.551 -13.663 3.445 1.00 91.12 301 PRO A C 1
ATOM 2457 O O . PRO A 1 301 ? 2.389 -13.260 3.444 1.00 91.12 301 PRO A O 1
ATOM 2460 N N . ASP A 1 302 ? 4.014 -14.486 4.386 1.00 88.56 302 ASP A N 1
ATOM 2461 C CA . ASP A 1 302 ? 3.144 -15.086 5.406 1.00 88.56 302 ASP A CA 1
ATOM 2462 C C . ASP A 1 302 ? 2.479 -14.050 6.329 1.00 88.56 302 ASP A C 1
ATOM 2464 O O . ASP A 1 302 ? 1.472 -14.356 6.960 1.00 88.56 302 ASP A O 1
ATOM 2468 N N . LEU A 1 303 ? 2.987 -12.811 6.386 1.00 91.62 303 LEU A N 1
ATOM 2469 C CA . LEU A 1 303 ? 2.509 -11.737 7.267 1.00 91.62 303 LEU A CA 1
ATOM 2470 C C . LEU A 1 303 ? 2.561 -12.139 8.754 1.00 91.62 303 LEU A C 1
ATOM 2472 O O . LEU A 1 303 ? 1.595 -11.955 9.492 1.00 91.62 303 LEU A O 1
ATOM 2476 N N . GLU A 1 304 ? 3.701 -12.666 9.215 1.00 89.31 304 GLU A N 1
ATOM 2477 C CA . GLU A 1 304 ? 3.920 -13.161 10.594 1.00 89.31 304 GLU A CA 1
ATOM 2478 C C . GLU A 1 304 ? 3.544 -12.142 11.685 1.00 89.31 304 GLU A C 1
ATOM 2480 O O . GLU A 1 304 ? 3.178 -12.492 12.808 1.00 89.31 304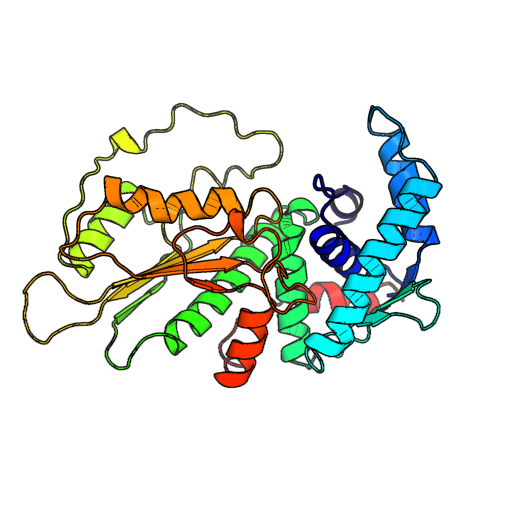 GLU A O 1
ATOM 2485 N N . HIS A 1 305 ? 3.608 -10.851 11.357 1.00 87.69 305 HIS A N 1
ATOM 2486 C CA . HIS A 1 305 ? 3.189 -9.767 12.235 1.00 87.69 305 HIS A CA 1
ATOM 2487 C C . HIS A 1 305 ? 1.690 -9.841 12.595 1.00 87.69 305 HIS A C 1
ATOM 2489 O O . HIS A 1 305 ? 1.304 -9.443 13.694 1.00 87.69 305 HIS A O 1
ATOM 2495 N N . ILE A 1 306 ? 0.845 -10.398 11.720 1.00 90.25 306 ILE A N 1
ATOM 2496 C CA . ILE A 1 306 ? -0.570 -10.674 12.001 1.00 90.25 306 ILE A CA 1
ATOM 2497 C C . ILE A 1 306 ? -0.710 -11.811 13.014 1.00 90.25 306 ILE A C 1
ATOM 2499 O O . ILE A 1 306 ? -1.520 -11.708 13.936 1.00 90.25 306 ILE A O 1
ATOM 2503 N N . ASP A 1 307 ? 0.103 -12.861 12.892 1.00 88.44 307 ASP A N 1
ATOM 2504 C CA . ASP A 1 307 ? 0.086 -13.989 13.827 1.00 88.44 307 ASP A CA 1
ATOM 2505 C C . ASP A 1 307 ? 0.554 -13.558 15.213 1.00 88.44 307 ASP A C 1
ATOM 2507 O O . ASP A 1 307 ? -0.083 -13.892 16.208 1.00 88.44 307 ASP A O 1
ATOM 2511 N N . TYR A 1 308 ? 1.604 -12.739 15.285 1.00 85.31 308 TYR A N 1
ATOM 2512 C CA . TYR A 1 308 ? 2.074 -12.157 16.540 1.00 85.31 308 TYR A CA 1
ATOM 2513 C C . TYR A 1 308 ? 0.993 -11.312 17.229 1.00 85.31 308 TYR A C 1
ATOM 2515 O O . TYR A 1 308 ? 0.756 -11.449 18.434 1.00 85.31 308 TYR A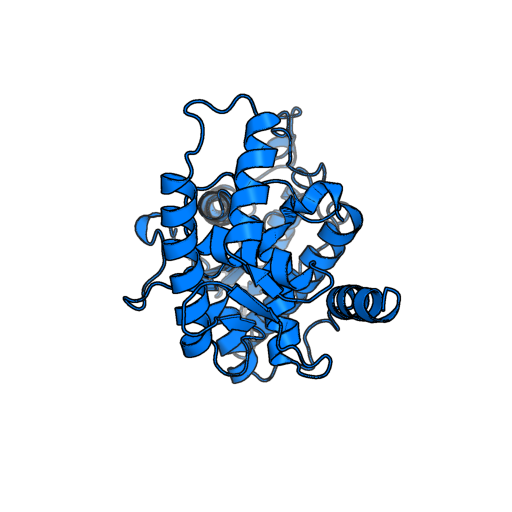 O 1
ATOM 2523 N N . LEU A 1 309 ? 0.308 -10.451 16.467 1.00 80.19 309 LEU A N 1
ATOM 2524 C CA . LEU A 1 309 ? -0.801 -9.650 16.986 1.00 80.19 309 LEU A CA 1
ATOM 2525 C C . LEU A 1 309 ? -1.965 -10.525 17.445 1.00 80.19 309 LEU A C 1
ATOM 2527 O O . LEU A 1 309 ? -2.603 -10.179 18.434 1.00 80.19 309 LEU A O 1
ATOM 2531 N N . HIS A 1 310 ? -2.214 -11.649 16.767 1.00 79.06 310 HIS A N 1
ATOM 2532 C CA . HIS A 1 310 ? -3.242 -12.613 17.142 1.00 79.06 310 HIS A CA 1
ATOM 2533 C C . HIS A 1 310 ? -2.866 -13.468 18.366 1.00 79.06 310 HIS A C 1
ATOM 2535 O O . HIS A 1 310 ? -3.727 -13.779 19.181 1.00 79.06 310 HIS A O 1
ATOM 2541 N N . GLN A 1 311 ? -1.598 -13.842 18.538 1.00 76.94 311 GLN A N 1
ATOM 2542 C CA . GLN A 1 311 ? -1.134 -14.650 19.675 1.00 76.94 311 GLN A CA 1
ATOM 2543 C C . GLN A 1 311 ? -1.157 -13.870 20.985 1.00 76.94 311 GLN A C 1
ATOM 2545 O O . GLN A 1 311 ? -1.639 -14.385 21.991 1.00 76.94 311 GLN A O 1
ATOM 2550 N N . ARG A 1 312 ? -0.762 -12.589 20.963 1.00 68.88 312 ARG A N 1
ATOM 2551 C CA . ARG A 1 312 ? -0.898 -11.712 22.138 1.00 68.88 312 ARG A CA 1
ATOM 2552 C C . ARG A 1 312 ? -2.332 -11.603 22.667 1.00 68.88 312 ARG A C 1
ATOM 2554 O O . ARG A 1 312 ? -2.510 -11.188 23.804 1.00 68.88 312 ARG A O 1
ATOM 2561 N N . LEU A 1 313 ? -3.332 -11.975 21.867 1.00 55.38 313 LEU A N 1
ATOM 2562 C CA . LEU A 1 313 ? -4.741 -11.993 22.269 1.00 55.38 313 LEU A CA 1
ATOM 2563 C C . LEU A 1 313 ? -5.068 -13.159 23.191 1.00 55.38 313 LEU A C 1
ATOM 2565 O O . LEU A 1 313 ? -5.940 -13.030 24.040 1.00 55.38 313 LEU A O 1
ATOM 2569 N N . HIS A 1 314 ? -4.395 -14.291 22.990 1.00 53.31 314 HIS A N 1
ATOM 2570 C CA . HIS A 1 314 ? -4.644 -15.515 23.745 1.00 53.31 314 HIS A CA 1
ATOM 2571 C C . HIS A 1 314 ? -3.815 -15.565 25.027 1.00 53.31 314 HIS A C 1
ATOM 2573 O O . HIS A 1 314 ? -4.280 -16.115 26.014 1.00 53.31 314 HIS A O 1
ATOM 2579 N N . ASP A 1 315 ? -2.641 -14.930 25.049 1.00 46.91 315 ASP A N 1
ATOM 2580 C CA . ASP A 1 315 ? -1.766 -14.898 26.233 1.00 46.91 315 ASP A CA 1
ATOM 2581 C C . ASP A 1 315 ? -2.213 -13.890 27.316 1.00 46.91 315 ASP A C 1
ATOM 2583 O O . ASP A 1 315 ? -1.641 -13.858 28.407 1.00 46.91 315 ASP A O 1
ATOM 2587 N N . GLN A 1 316 ? -3.203 -13.037 27.021 1.00 42.47 316 GLN A N 1
ATOM 2588 C CA . GLN A 1 316 ? -3.763 -12.040 27.950 1.00 42.47 316 GLN A CA 1
ATOM 2589 C C . GLN A 1 316 ? -5.197 -12.365 28.419 1.00 42.47 316 GLN A C 1
ATOM 2591 O O . GLN A 1 316 ? -5.767 -11.577 29.175 1.00 42.47 316 GLN A O 1
ATOM 2596 N N . ALA A 1 317 ? -5.763 -13.500 27.989 1.00 38.16 317 ALA A N 1
ATOM 2597 C CA . ALA A 1 317 ? -7.071 -14.020 28.405 1.00 38.16 317 ALA A CA 1
ATOM 2598 C C . ALA A 1 317 ? -6.930 -15.095 29.497 1.00 38.16 317 ALA A C 1
ATOM 2600 O O . ALA A 1 317 ? -7.831 -15.164 30.365 1.00 38.16 317 ALA A O 1
#

Secondary structure (DSSP, 8-state):
-HHHHTSPPSS--HHHHHHHHHHHHHHSTTSEEEHHHHHHHHHHHHHHS--SSPPPHHHHHHHHHHHHHHHHHHHHHHGGG--EEE-TTSSEEEE---TT-HHHHHHHHHHHHHTGGGS-HHHHHHHHHHHHHHHHHHHHHHSPTT-EEEE--S-TTT--HHHHHHHHHHHHT-EE---GGGG--------TTS-TTGGG--S-SEEEE---SSS-S---EEEE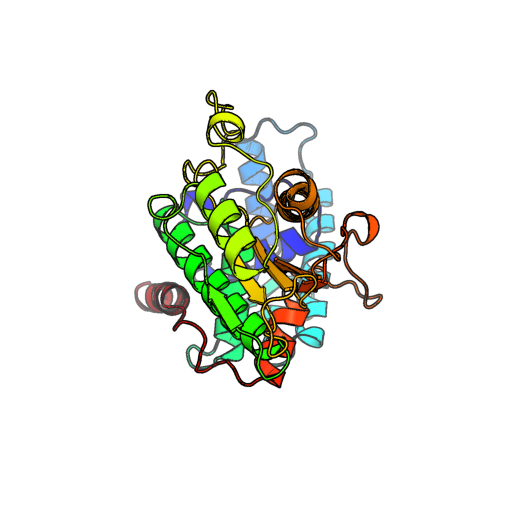EE---SSSHHHHHHHHHHGGGTEE-SSPPEEEEE-SS--B-TTSSBTTGGG--SSEEE-HHHHHHHHHHTTGGGTS---HHHHHHHHHHHTT-

Radius of gyration: 20.83 Å; chains: 1; bounding box: 54×44×59 Å

Organism: NCBI:txid1965230

Sequence (317 aa):
MNKYLNTLPYSNYPFIWADYVELQTLACENKVFTHNDFTSLLLQNQECACAHPPITQEDANTLWQQLIEHCYQRMSLYAGHYPFIVEQDRSSIKLNFVLTHPKQRLYLGTVLAANMRHLSPEWRDRITQDFAETCHQLFINLMPVGTKIQFLMPSPDQFPPHEQIQYMARMTRGKALCNPQDFSTHEIPLSSGTPASASKAGIVDMMAWHPMGDERDGIPVAIGRCDCASEHWYSNQQTLLNLNTQLYTRHPWANYHFSPIDLYTAEKGWALNNQIGRVILLDRYRILTLAEEYFIYNDVPDLEHIDYLHQRLHDQA

Foldseek 3Di:
DVVLLLDDDPDLDLLLVLLSQCVVLLQDLQSKDFLVNQLVSQQVVQVVDVDPPRQDPVNSVVSLVSNLVVLVVCCVQLPLLRQWDQDPVNGMIGGNDDLPRLSVLVLVLLSCLLRLRSDDPVVNVVSLVLLLQLVQLLVVVPDDPQKDKDFDDDDLVPAPQQNVQVVVCVVQVWDFPDDNVVLDDPDPPDDPRDPPCVSSDHLFGMKIWHDPPDSDFDTAIETEDEHSHN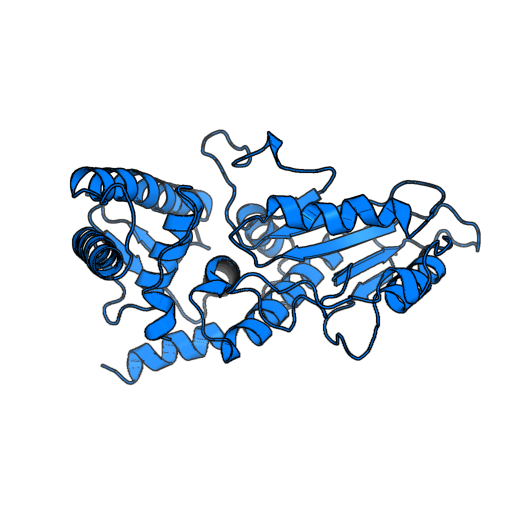PPLLVSLVSVVCCCNGIGGPDDYAYAYEHSGDQQDPVRDGNPNVSHDRHDYHYNSNSSVSCVVVVCSVVRDPSVVSVVSVVVSVVVD